Protein AF-A0A021X4Z2-F1 (afdb_monomer_lite)

Foldseek 3Di:
DDDDDDDDDDDDDDDDDDDDDDDDDDDDDDDDDDDPPDPDDPPPDDDPDADPVGDADDDPDDDDDGPPPDPPPDDFADWDAFPNDTDRDDPVLVVLLVVLQVLLVVLQVLLCVPVVPDDDDDADDRDSVSSSVRSVNSSVRSNVNSVLVVDQLQDFAPLPPDWDFDDPDPDDDDPVRQVVLLVSCLVRNARHPRHNFQQDPVRTFDWDQRDDVVVHHRGTTHGHHPVSVVVNVVVVVVPDD

Secondary structure (DSSP, 8-state):
----------------PPPPP----------PPPP------TTS-PPPPPPTT-PPPPPSSS------------SS--EEEETTEEEE--HHHHHHHHHHHHHHHHHHHHHHTT-TT--PPP---SSHHHHHHHHHHHHHHHHHHHHHHHS-S-S--TT----EEPPSSSPPP-HHHHHHHHHHHHHH--TTT--SS--STT-PPEEEE-S-TTT----EEEEE-HHHHHHHHHHHHT---

pLDDT: mean 71.7, std 21.89, range [30.94, 97.88]

Radius of gyration: 31.85 Å; chains: 1; bounding box: 84×64×74 Å

Structure (mmCIF, N/CA/C/O backbone):
data_AF-A0A021X4Z2-F1
#
_entry.id   AF-A0A021X4Z2-F1
#
loop_
_atom_site.group_PDB
_atom_site.id
_atom_site.type_symbol
_atom_site.label_atom_id
_atom_site.label_alt_id
_atom_site.label_comp_id
_atom_site.label_asym_id
_atom_site.label_entity_id
_atom_site.label_seq_id
_atom_site.pdbx_PDB_ins_code
_atom_site.Cartn_x
_atom_site.Cartn_y
_atom_site.Cartn_z
_atom_site.occupancy
_atom_site.B_iso_or_equiv
_atom_site.auth_seq_id
_atom_site.auth_comp_id
_atom_site.auth_asym_id
_atom_site.auth_atom_id
_atom_site.pdbx_PDB_model_num
ATOM 1 N N . MET A 1 1 ? 59.498 -2.559 40.512 1.00 38.78 1 MET A N 1
ATOM 2 C CA . MET A 1 1 ? 59.901 -3.846 39.909 1.00 38.78 1 MET A CA 1
ATOM 3 C C . MET A 1 1 ? 58.740 -4.343 39.057 1.00 38.78 1 MET A C 1
ATOM 5 O O . MET A 1 1 ? 57.603 -4.140 39.459 1.00 38.78 1 MET A O 1
ATOM 9 N N . ALA A 1 2 ? 59.055 -4.861 37.869 1.00 33.94 2 ALA A N 1
ATOM 10 C CA . ALA A 1 2 ? 58.163 -5.414 36.835 1.00 33.94 2 ALA A CA 1
ATOM 11 C C . ALA A 1 2 ? 57.361 -6.646 37.352 1.00 33.94 2 ALA A C 1
ATOM 13 O O . ALA A 1 2 ? 57.722 -7.151 38.410 1.00 33.94 2 ALA A O 1
ATOM 14 N N . ASN A 1 3 ? 56.278 -7.196 36.773 1.00 35.56 3 ASN A N 1
ATOM 15 C CA . ASN A 1 3 ? 55.772 -7.438 35.397 1.00 35.56 3 ASN A CA 1
ATOM 16 C C . ASN A 1 3 ? 54.208 -7.592 35.471 1.00 35.56 3 ASN A C 1
ATOM 18 O O . ASN A 1 3 ? 53.727 -7.914 36.553 1.00 35.56 3 ASN A O 1
ATOM 22 N N . ASN A 1 4 ? 53.323 -7.266 34.501 1.00 36.19 4 ASN A N 1
ATOM 23 C CA . ASN A 1 4 ? 53.026 -7.868 33.165 1.00 36.19 4 ASN A CA 1
ATOM 24 C C . ASN A 1 4 ? 52.788 -9.409 33.237 1.00 36.19 4 ASN A C 1
ATOM 26 O O . ASN A 1 4 ? 53.626 -10.068 33.836 1.00 36.19 4 ASN A O 1
ATOM 30 N N . LEU A 1 5 ? 51.747 -10.106 32.726 1.00 36.28 5 LEU A N 1
ATOM 31 C CA . LEU A 1 5 ? 50.733 -10.029 31.631 1.00 36.28 5 LEU A CA 1
ATOM 32 C C . LEU A 1 5 ? 49.498 -10.907 32.062 1.00 36.28 5 LEU A C 1
ATOM 34 O O . LEU A 1 5 ? 49.650 -11.665 33.015 1.00 36.28 5 LEU A O 1
ATOM 38 N N . ASP A 1 6 ? 48.247 -10.851 31.565 1.00 34.22 6 ASP A N 1
ATOM 39 C CA . ASP A 1 6 ? 47.709 -11.161 30.217 1.00 34.22 6 ASP A CA 1
ATOM 40 C C . ASP A 1 6 ? 46.195 -10.781 30.100 1.00 34.22 6 ASP A C 1
ATOM 42 O O . ASP A 1 6 ? 45.471 -10.802 31.095 1.00 34.22 6 ASP A O 1
ATOM 46 N N . GLY A 1 7 ? 45.717 -10.442 28.884 1.00 30.94 7 GLY A N 1
ATOM 47 C CA . GLY A 1 7 ? 44.322 -10.052 28.521 1.00 30.94 7 GLY A CA 1
ATOM 48 C C . GLY A 1 7 ? 43.348 -11.228 28.228 1.00 30.94 7 GLY A C 1
ATOM 49 O O . GLY A 1 7 ? 43.581 -12.300 28.780 1.00 30.94 7 GLY A O 1
ATOM 50 N N . PRO A 1 8 ? 42.294 -11.121 27.356 1.00 47.41 8 PRO A N 1
ATOM 51 C CA . PRO A 1 8 ? 41.912 -10.009 26.460 1.00 47.41 8 PRO A CA 1
ATOM 52 C C . PRO A 1 8 ? 40.390 -9.626 26.354 1.00 47.41 8 PRO A C 1
ATOM 54 O O . PRO A 1 8 ? 39.493 -10.443 26.519 1.00 47.41 8 PRO A O 1
ATOM 57 N N . ASP A 1 9 ? 40.166 -8.362 25.960 1.00 37.09 9 ASP A N 1
ATOM 58 C CA . ASP A 1 9 ? 39.280 -7.822 24.895 1.00 37.09 9 ASP A CA 1
ATOM 59 C C . ASP A 1 9 ? 37.715 -7.806 24.945 1.00 37.09 9 ASP A C 1
ATOM 61 O O . ASP A 1 9 ? 37.029 -8.783 25.236 1.00 37.09 9 ASP A O 1
ATOM 65 N N . ARG A 1 10 ? 37.208 -6.665 24.424 1.00 35.91 10 ARG A N 1
ATOM 66 C CA . ARG A 1 10 ? 35.986 -6.399 23.620 1.00 35.91 10 ARG A CA 1
ATOM 67 C C . ARG A 1 10 ? 34.853 -5.577 24.245 1.00 35.91 10 ARG A C 1
ATOM 69 O O . ARG A 1 10 ? 33.839 -6.133 24.652 1.00 35.91 10 ARG A O 1
ATOM 76 N N . THR A 1 11 ? 34.897 -4.247 24.080 1.00 34.19 11 THR A N 1
ATOM 77 C CA . THR A 1 11 ? 33.777 -3.487 23.464 1.00 34.19 11 THR A CA 1
ATOM 78 C C . THR A 1 11 ? 34.220 -2.083 23.023 1.00 34.19 11 THR A C 1
ATOM 80 O O . THR A 1 11 ? 34.389 -1.181 23.835 1.00 34.19 11 THR A O 1
ATOM 83 N N . SER A 1 12 ? 34.395 -1.894 21.712 1.00 35.31 12 SER A N 1
ATOM 84 C CA . SER A 1 12 ? 34.528 -0.581 21.070 1.00 35.31 12 SER A CA 1
ATOM 85 C C . SER A 1 12 ? 33.134 -0.086 20.675 1.00 35.31 12 SER A C 1
ATOM 87 O O . SER A 1 12 ? 32.453 -0.725 19.872 1.00 35.31 12 SER A O 1
ATOM 89 N N . LEU A 1 13 ? 32.699 1.030 21.265 1.00 36.38 13 LEU A N 1
ATOM 90 C CA . LEU A 1 13 ? 31.549 1.814 20.820 1.00 36.38 13 LEU A CA 1
ATOM 91 C C . LEU A 1 13 ? 32.086 3.023 20.048 1.00 36.38 13 LEU A C 1
ATOM 93 O O . LEU A 1 13 ? 32.686 3.924 20.627 1.00 36.38 13 LEU A O 1
ATOM 97 N N . PHE A 1 14 ? 31.880 3.024 18.733 1.00 33.44 14 PHE A N 1
ATOM 98 C CA . PHE A 1 14 ? 32.114 4.188 17.885 1.00 33.44 14 PHE A CA 1
ATOM 99 C C . PHE A 1 14 ? 30.986 5.208 18.092 1.00 33.44 14 PHE A C 1
ATOM 101 O O . PHE A 1 14 ? 29.847 4.975 17.685 1.00 33.44 14 PHE A O 1
ATOM 108 N N . THR A 1 15 ? 31.321 6.349 18.693 1.00 32.84 15 THR A N 1
ATOM 109 C CA . THR A 1 15 ? 30.518 7.577 18.657 1.00 32.84 15 THR A CA 1
ATOM 110 C C . THR A 1 15 ? 30.834 8.318 17.358 1.00 32.84 15 THR A C 1
ATOM 112 O O . THR A 1 15 ? 31.995 8.602 17.073 1.00 32.84 15 THR A O 1
ATOM 115 N N . ILE A 1 16 ? 29.811 8.615 16.557 1.00 33.75 16 ILE A N 1
ATOM 116 C CA . ILE A 1 16 ? 29.920 9.465 15.365 1.00 33.75 16 ILE A CA 1
ATOM 117 C C . ILE A 1 16 ? 29.386 10.846 15.754 1.00 33.75 16 ILE A C 1
ATOM 119 O O . ILE A 1 16 ? 28.182 11.000 15.957 1.00 33.75 16 ILE A O 1
ATOM 123 N N . GLU A 1 17 ? 30.267 11.840 15.860 1.00 34.09 17 GLU A N 1
ATOM 124 C CA . GLU A 1 17 ? 29.884 13.250 15.979 1.00 34.09 17 GLU A CA 1
ATOM 125 C C . GLU A 1 17 ? 29.703 13.863 14.582 1.00 34.09 17 GLU A C 1
ATOM 127 O O . GLU A 1 17 ? 30.559 13.733 13.706 1.00 34.09 17 GLU A O 1
ATOM 132 N N . LEU A 1 18 ? 28.560 14.517 14.361 1.00 35.00 18 LEU A N 1
ATOM 133 C CA . LEU A 1 18 ? 28.265 15.292 13.154 1.00 35.00 18 LEU A CA 1
ATOM 134 C C . LEU A 1 18 ? 28.751 16.738 13.347 1.00 35.00 18 LEU A C 1
ATOM 136 O O . LEU A 1 18 ? 28.463 17.318 14.395 1.00 35.00 18 LEU A O 1
ATOM 140 N N . PRO A 1 19 ? 29.416 17.366 12.359 1.00 40.25 19 PRO A N 1
ATOM 141 C CA . PRO A 1 19 ? 29.854 18.747 12.498 1.00 40.25 19 PRO A CA 1
ATOM 142 C C . PRO A 1 19 ? 28.674 19.719 12.364 1.00 40.25 19 PRO A C 1
ATOM 144 O O . PRO A 1 19 ? 27.869 19.642 11.432 1.00 40.25 19 PRO A O 1
ATOM 147 N N . THR A 1 20 ? 28.595 20.657 13.304 1.00 40.97 20 THR A N 1
ATOM 148 C CA . THR A 1 20 ? 27.667 21.788 13.293 1.00 40.97 20 THR A CA 1
ATOM 149 C C . THR A 1 20 ? 28.146 22.890 12.354 1.00 40.97 20 THR A C 1
ATOM 151 O O . THR A 1 20 ? 29.332 23.207 12.290 1.00 40.97 20 THR A O 1
ATOM 154 N N . CYS A 1 21 ? 27.195 23.505 11.656 1.00 38.38 21 CYS A N 1
ATOM 155 C CA . CYS A 1 21 ? 27.394 24.676 10.812 1.00 38.38 21 CYS A CA 1
ATOM 156 C C . CYS A 1 21 ? 27.688 25.909 11.687 1.00 38.38 21 CYS A C 1
ATOM 158 O O . CYS A 1 21 ? 26.851 26.269 12.513 1.00 38.38 21 CYS A O 1
ATOM 160 N N . GLY A 1 22 ? 28.848 26.548 11.503 1.00 33.50 22 GLY A N 1
ATOM 161 C CA . GLY A 1 22 ? 29.242 27.754 12.234 1.00 33.50 22 GLY A CA 1
ATOM 162 C C . GLY A 1 22 ? 30.356 28.547 11.540 1.00 33.50 22 GLY A C 1
ATOM 163 O O . GLY A 1 22 ? 31.486 28.084 11.440 1.00 33.50 22 GLY A O 1
ATOM 164 N N . ASP A 1 23 ? 29.973 29.742 11.094 1.00 33.47 23 ASP A N 1
ATOM 165 C CA . ASP A 1 23 ? 30.734 30.994 11.009 1.00 33.47 23 ASP A CA 1
ATOM 166 C C . ASP A 1 23 ? 31.828 31.216 9.948 1.00 33.47 23 ASP A C 1
ATOM 168 O O . ASP A 1 23 ? 33.022 30.959 10.091 1.00 33.47 23 ASP A O 1
ATOM 172 N N . ILE A 1 24 ? 31.365 31.900 8.900 1.00 46.34 24 ILE A N 1
ATOM 173 C CA . ILE A 1 24 ? 32.112 32.765 7.992 1.00 46.34 24 ILE A CA 1
ATOM 174 C C . ILE A 1 24 ? 32.616 33.991 8.776 1.00 46.34 24 ILE A C 1
ATOM 176 O O . ILE A 1 24 ? 31.827 34.865 9.129 1.00 46.34 24 ILE A O 1
ATOM 180 N N . SER A 1 25 ? 33.932 34.127 8.974 1.00 36.56 25 SER A N 1
ATOM 181 C CA . SER A 1 25 ? 34.549 35.434 9.247 1.00 36.56 25 SER A CA 1
ATOM 182 C C . SER A 1 25 ? 36.016 35.512 8.799 1.00 36.56 25 SER A C 1
ATOM 184 O O . SER A 1 25 ? 36.910 34.925 9.394 1.00 36.56 25 SER A O 1
ATOM 186 N N . ARG A 1 26 ? 36.205 36.267 7.707 1.00 45.81 26 ARG A N 1
ATOM 187 C CA . ARG A 1 26 ? 37.312 37.182 7.356 1.00 45.81 26 ARG A CA 1
ATOM 188 C C . ARG A 1 26 ? 38.751 36.784 7.732 1.00 45.81 26 ARG A C 1
ATOM 190 O O . ARG A 1 26 ? 39.183 36.958 8.864 1.00 45.81 26 ARG A O 1
ATOM 197 N N . ASN A 1 27 ? 39.564 36.518 6.705 1.00 38.75 27 ASN A N 1
ATOM 198 C CA . ASN A 1 27 ? 40.988 36.869 6.725 1.00 38.75 27 ASN A CA 1
ATOM 199 C C . ASN A 1 27 ? 41.398 37.504 5.374 1.00 38.75 27 ASN A C 1
ATOM 201 O O . ASN A 1 27 ? 41.236 36.856 4.336 1.00 38.75 27 ASN A O 1
ATOM 205 N N . PRO A 1 28 ? 41.883 38.764 5.343 1.00 48.56 28 PRO A N 1
ATOM 206 C CA . PRO A 1 28 ? 42.238 39.462 4.117 1.00 48.56 28 PRO A CA 1
ATOM 207 C C . PRO A 1 28 ? 43.716 39.234 3.784 1.00 48.56 28 PRO A C 1
ATOM 209 O O . PRO A 1 28 ? 44.594 39.921 4.298 1.00 48.56 28 PRO A O 1
ATOM 212 N N . ARG A 1 29 ? 44.001 38.307 2.868 1.00 42.75 29 ARG A N 1
ATOM 213 C CA . ARG A 1 29 ? 45.215 38.365 2.040 1.00 42.75 29 ARG A CA 1
ATOM 214 C C . ARG A 1 29 ? 44.854 37.983 0.615 1.00 42.75 29 ARG A C 1
ATOM 216 O O . ARG A 1 29 ? 44.828 36.815 0.247 1.00 42.75 29 ARG A O 1
ATOM 223 N N . ALA A 1 30 ? 44.532 39.011 -0.161 1.00 49.16 30 ALA A N 1
ATOM 224 C CA . ALA A 1 30 ? 44.429 38.937 -1.603 1.00 49.16 30 ALA A CA 1
ATOM 225 C C . ALA A 1 30 ? 45.820 38.642 -2.186 1.00 49.16 30 ALA A C 1
ATOM 227 O O . ALA A 1 30 ? 46.695 39.503 -2.200 1.00 49.16 30 ALA A O 1
ATOM 228 N N . GLY A 1 31 ? 46.010 37.408 -2.645 1.00 42.09 31 GLY A N 1
ATOM 229 C CA . GLY A 1 31 ? 47.023 37.024 -3.618 1.00 42.09 31 GLY A CA 1
ATOM 230 C C . GLY A 1 31 ? 46.292 36.352 -4.776 1.00 42.09 31 GLY A C 1
ATOM 231 O O . GLY A 1 31 ? 45.487 35.451 -4.557 1.00 42.09 31 GLY A O 1
ATOM 232 N N . SER A 1 32 ? 46.501 36.853 -5.987 1.00 45.56 32 SER A N 1
ATOM 233 C CA . SER A 1 32 ? 45.868 36.413 -7.233 1.00 45.56 32 SER A CA 1
ATOM 234 C C . SER A 1 32 ? 45.947 34.895 -7.442 1.00 45.56 32 SER A C 1
ATOM 236 O O . SER A 1 32 ? 47.041 34.334 -7.463 1.00 45.56 32 SER A O 1
ATOM 238 N N . ILE A 1 33 ? 44.798 34.247 -7.650 1.00 46.72 33 ILE A N 1
ATOM 239 C CA . ILE A 1 33 ? 44.692 32.836 -8.051 1.00 46.72 33 ILE A CA 1
ATOM 240 C C . ILE A 1 33 ? 45.080 32.725 -9.540 1.00 46.72 33 ILE A C 1
ATOM 242 O O . ILE A 1 33 ? 44.397 33.336 -10.365 1.00 46.72 33 ILE A O 1
ATOM 246 N N . PRO A 1 34 ? 46.135 31.978 -9.920 1.00 50.91 34 PRO A N 1
ATOM 247 C CA . PRO A 1 34 ? 46.425 31.701 -11.325 1.00 50.91 34 PRO A CA 1
ATOM 248 C C . PRO A 1 34 ? 45.440 30.663 -11.903 1.00 50.91 34 PRO A C 1
ATOM 250 O O . PRO A 1 34 ? 44.826 29.906 -11.143 1.00 50.91 34 PRO A O 1
ATOM 253 N N . PRO A 1 35 ? 45.277 30.588 -13.238 1.00 44.34 35 PRO A N 1
ATOM 254 C CA . PRO A 1 35 ? 44.360 29.644 -13.867 1.00 44.34 35 PRO A CA 1
ATOM 255 C C . PRO A 1 35 ? 44.784 28.202 -13.565 1.00 44.34 35 PRO A C 1
ATOM 257 O O . PRO A 1 35 ? 45.947 27.836 -13.717 1.00 44.34 35 PRO A O 1
ATOM 260 N N . ILE A 1 36 ? 43.829 27.367 -13.157 1.00 49.75 36 ILE A N 1
ATOM 261 C CA . ILE A 1 36 ? 44.006 25.922 -12.948 1.00 49.75 36 ILE A CA 1
ATOM 262 C C . ILE A 1 36 ? 44.081 25.189 -14.300 1.00 49.75 36 ILE A C 1
ATOM 264 O O . ILE A 1 36 ? 43.202 24.406 -14.658 1.00 49.75 36 ILE A O 1
ATOM 268 N N . GLU A 1 37 ? 45.161 25.416 -15.042 1.00 53.03 37 GLU A N 1
ATOM 269 C CA . GLU A 1 37 ? 45.639 24.518 -16.095 1.00 53.03 37 GLU A CA 1
ATOM 270 C C . GLU A 1 37 ? 46.770 23.663 -15.519 1.00 53.03 37 GLU A C 1
ATOM 272 O O . GLU A 1 37 ? 47.943 24.010 -15.567 1.00 53.03 37 GLU A O 1
ATOM 277 N N . GLY A 1 38 ? 46.415 22.547 -14.881 1.00 57.12 38 GLY A N 1
ATOM 278 C CA . GLY A 1 38 ? 47.424 21.711 -14.225 1.00 57.12 38 GLY A CA 1
ATOM 279 C C . GLY A 1 38 ? 46.889 20.437 -13.591 1.00 57.12 38 GLY A C 1
ATOM 280 O O . GLY A 1 38 ? 47.371 20.023 -12.543 1.00 57.12 38 GLY A O 1
ATOM 281 N N . ARG A 1 39 ? 45.867 19.801 -14.179 1.00 50.22 39 ARG A N 1
ATOM 282 C CA . ARG A 1 39 ? 45.275 18.575 -13.604 1.00 50.22 39 ARG A CA 1
ATOM 283 C C . ARG A 1 39 ? 46.093 17.302 -13.855 1.00 50.22 39 ARG A C 1
ATOM 285 O O . ARG A 1 39 ? 45.608 16.217 -13.557 1.00 50.22 39 ARG A O 1
ATOM 292 N N . PHE A 1 40 ? 47.310 17.412 -14.383 1.00 57.06 40 PHE A N 1
ATOM 293 C CA . PHE A 1 40 ? 48.165 16.260 -14.652 1.00 57.06 40 PHE A CA 1
ATOM 294 C C . PHE A 1 40 ? 49.552 16.495 -14.074 1.00 57.06 40 PHE A C 1
ATOM 296 O O . PHE A 1 40 ? 50.265 17.401 -14.499 1.00 57.06 40 PHE A O 1
ATOM 303 N N . ARG A 1 41 ? 49.931 15.659 -13.108 1.00 64.75 41 ARG A N 1
ATOM 304 C CA . ARG A 1 41 ? 51.308 15.589 -12.630 1.00 64.75 41 ARG A CA 1
ATOM 305 C C . ARG A 1 41 ? 52.157 14.851 -13.668 1.00 64.75 41 ARG A C 1
ATOM 307 O O . ARG A 1 41 ? 51.724 13.828 -14.197 1.00 64.75 41 ARG A O 1
ATOM 314 N N . ALA A 1 42 ? 53.322 15.396 -14.014 1.00 62.47 42 ALA A N 1
ATOM 315 C CA . ALA A 1 42 ? 54.182 14.858 -15.075 1.00 62.47 42 ALA A CA 1
ATOM 316 C C . ALA A 1 42 ? 54.751 13.469 -14.732 1.00 62.47 42 ALA A C 1
ATOM 318 O O . ALA A 1 42 ? 54.974 12.649 -15.615 1.00 62.47 42 ALA A O 1
ATOM 319 N N . ASP A 1 43 ? 54.917 13.209 -13.442 1.00 66.38 43 ASP A N 1
ATOM 320 C CA . ASP A 1 43 ? 55.371 11.970 -12.817 1.00 66.38 43 ASP A CA 1
ATOM 321 C C . ASP A 1 43 ? 54.239 10.959 -12.564 1.00 66.38 43 ASP A C 1
ATOM 323 O O . ASP A 1 43 ? 54.489 9.852 -12.091 1.00 66.38 43 ASP A O 1
ATOM 327 N N . GLN A 1 44 ? 52.986 11.299 -12.888 1.00 66.31 44 GLN A N 1
ATOM 328 C CA . GLN A 1 44 ? 51.876 10.368 -12.725 1.00 66.31 44 GLN A CA 1
ATOM 329 C C . GLN A 1 44 ? 51.975 9.243 -13.772 1.00 66.31 44 GLN A C 1
ATOM 331 O O . GLN A 1 44 ? 51.956 9.540 -14.972 1.00 66.31 44 GLN A O 1
ATOM 336 N N . PRO A 1 45 ? 52.034 7.958 -13.365 1.00 59.19 45 PRO A N 1
ATOM 337 C CA . PRO A 1 45 ? 52.075 6.847 -14.309 1.00 59.19 45 PRO A CA 1
ATOM 338 C C . PRO A 1 45 ? 50.794 6.849 -15.147 1.00 59.19 45 PRO A C 1
ATOM 340 O O . PRO A 1 45 ? 49.687 6.695 -14.627 1.00 59.19 45 PRO A O 1
ATOM 343 N N . ARG A 1 46 ? 50.936 7.076 -16.457 1.00 67.94 46 ARG A N 1
ATOM 344 C CA . ARG A 1 46 ? 49.812 7.071 -17.398 1.00 67.94 46 ARG A CA 1
ATOM 345 C C . ARG A 1 46 ? 49.573 5.653 -17.890 1.00 67.94 46 ARG A C 1
ATOM 347 O O . ARG A 1 46 ? 50.506 4.974 -18.309 1.00 67.94 46 ARG A O 1
ATOM 354 N N . ILE A 1 47 ? 48.310 5.236 -17.888 1.00 54.53 47 ILE A N 1
ATOM 355 C CA . ILE A 1 47 ? 47.883 4.041 -18.618 1.00 54.53 47 ILE A CA 1
ATOM 356 C C . ILE A 1 47 ? 48.154 4.329 -20.105 1.00 54.53 47 ILE A C 1
ATOM 358 O O . ILE A 1 47 ? 47.696 5.372 -20.587 1.00 54.53 47 ILE A O 1
ATOM 362 N N . PRO A 1 48 ? 48.916 3.485 -20.826 1.00 59.00 48 PRO A N 1
ATOM 363 C CA . PRO A 1 48 ? 49.177 3.694 -22.244 1.00 59.00 48 PRO A CA 1
ATOM 364 C C . PRO A 1 48 ? 47.869 3.867 -23.017 1.00 59.00 48 PRO A C 1
ATOM 366 O O . PRO A 1 48 ? 46.861 3.236 -22.689 1.00 59.00 48 PRO A O 1
ATOM 369 N N . ALA A 1 49 ? 47.880 4.709 -24.051 1.00 55.31 49 ALA A N 1
ATOM 370 C CA . ALA A 1 49 ? 46.764 4.766 -24.982 1.00 55.31 49 ALA A CA 1
ATOM 371 C C . ALA A 1 49 ? 46.527 3.350 -25.530 1.00 55.31 49 ALA A C 1
ATOM 373 O O . ALA A 1 49 ? 47.440 2.729 -26.076 1.00 55.31 49 ALA A O 1
ATOM 374 N N . GLY A 1 50 ? 45.326 2.813 -25.305 1.00 54.38 50 GLY A N 1
ATOM 375 C CA . GLY A 1 50 ? 44.975 1.474 -25.760 1.00 54.38 50 GLY A CA 1
ATOM 376 C C . GLY A 1 50 ? 45.135 1.367 -27.276 1.00 54.38 50 GLY A C 1
ATOM 377 O O . GLY A 1 50 ? 44.791 2.292 -28.009 1.00 54.38 50 GLY A O 1
ATOM 378 N N . ASN A 1 51 ? 45.664 0.238 -27.743 1.00 61.25 51 ASN A N 1
ATOM 379 C CA . ASN A 1 51 ? 45.790 -0.040 -29.169 1.00 61.25 51 ASN A CA 1
ATOM 380 C C . ASN A 1 51 ? 44.374 -0.086 -29.796 1.00 61.25 51 ASN A C 1
ATOM 382 O O . ASN A 1 51 ? 43.517 -0.766 -29.220 1.00 61.25 51 ASN A O 1
ATOM 386 N N . PRO A 1 52 ? 44.082 0.596 -30.925 1.00 54.88 52 PRO A N 1
ATOM 387 C CA . PRO A 1 52 ? 42.761 0.557 -31.575 1.00 54.88 52 PRO A CA 1
ATOM 388 C C . PRO A 1 52 ? 42.272 -0.859 -31.923 1.00 54.88 52 PRO A C 1
ATOM 390 O O . PRO A 1 52 ? 41.065 -1.086 -32.033 1.00 54.88 52 PRO A O 1
ATOM 393 N N . ASP A 1 53 ? 43.193 -1.818 -32.021 1.00 55.03 53 ASP A N 1
ATOM 394 C CA . ASP A 1 53 ? 42.896 -3.226 -32.289 1.00 55.03 53 ASP A CA 1
ATOM 395 C C . ASP A 1 53 ? 42.727 -4.096 -31.021 1.00 55.03 53 ASP A C 1
ATOM 397 O O . ASP A 1 53 ? 42.353 -5.264 -31.127 1.00 55.03 53 ASP A O 1
ATOM 401 N N . GLY A 1 54 ? 42.910 -3.525 -29.821 1.00 51.94 54 GLY A N 1
ATOM 402 C CA . GLY A 1 54 ? 42.803 -4.210 -28.524 1.00 51.94 54 GLY A CA 1
ATOM 403 C C . GLY A 1 54 ? 44.070 -4.985 -28.122 1.00 51.94 54 GLY A C 1
ATOM 404 O O . GLY A 1 54 ? 44.784 -5.527 -28.959 1.00 51.94 54 GLY A O 1
ATOM 405 N N . GLY A 1 55 ? 44.385 -5.022 -26.822 1.00 53.97 55 GLY A N 1
ATOM 406 C CA . GLY A 1 55 ? 45.544 -5.752 -26.287 1.00 53.97 55 GLY A CA 1
ATOM 407 C C . GLY A 1 55 ? 45.287 -7.256 -26.140 1.00 53.97 55 GLY A C 1
ATOM 408 O O . GLY A 1 55 ? 44.203 -7.662 -25.719 1.00 53.97 55 GLY A O 1
ATOM 409 N N . GLN A 1 56 ? 46.288 -8.077 -26.469 1.00 51.38 56 GLN A N 1
ATOM 410 C CA . GLN A 1 56 ? 46.277 -9.526 -26.245 1.00 51.38 56 GLN A CA 1
ATOM 411 C C . GLN A 1 56 ? 46.815 -9.843 -24.845 1.00 51.38 56 GLN A C 1
ATOM 413 O O . GLN A 1 56 ? 47.932 -9.457 -24.510 1.00 51.38 56 GLN A O 1
ATOM 418 N N . TRP A 1 57 ? 46.029 -10.557 -24.041 1.00 51.28 57 TRP A N 1
ATOM 419 C CA . TRP A 1 57 ? 46.505 -11.162 -22.798 1.00 51.28 57 TRP A CA 1
ATOM 420 C C . TRP A 1 57 ? 47.065 -12.541 -23.133 1.00 51.28 57 TRP A C 1
ATOM 422 O O . TRP A 1 57 ? 46.356 -13.361 -23.718 1.00 51.28 57 TRP A O 1
ATOM 432 N N . VAL A 1 58 ? 48.328 -12.780 -22.796 1.00 50.25 58 VAL A N 1
ATOM 433 C CA . VAL A 1 58 ? 48.939 -14.112 -22.848 1.00 50.25 58 VAL A CA 1
ATOM 434 C C . VAL A 1 58 ? 48.935 -14.685 -21.434 1.00 50.25 58 VAL A C 1
ATOM 436 O O . VAL A 1 58 ? 49.275 -13.971 -20.491 1.00 50.25 58 VAL A O 1
ATOM 439 N N . ASP A 1 59 ? 48.506 -15.937 -21.273 1.00 41.22 59 ASP A N 1
ATOM 440 C CA . ASP A 1 59 ? 48.800 -16.686 -20.055 1.00 41.22 59 ASP A CA 1
ATOM 441 C C . ASP A 1 59 ? 50.208 -17.293 -20.169 1.00 41.22 59 ASP A C 1
ATOM 443 O O . ASP A 1 59 ? 50.699 -17.613 -21.255 1.00 41.22 59 ASP A O 1
ATOM 447 N N . GLU A 1 60 ? 50.913 -17.389 -19.046 1.00 46.50 60 GLU A N 1
ATOM 448 C CA . GLU A 1 60 ? 52.168 -18.132 -18.976 1.00 46.50 60 GLU A CA 1
ATOM 449 C C . GLU A 1 60 ? 51.832 -19.618 -18.813 1.00 46.50 60 GLU A C 1
ATOM 451 O O . GLU A 1 60 ? 51.781 -20.141 -17.702 1.00 46.50 60 GLU A O 1
ATOM 456 N N . GLY A 1 61 ? 51.538 -20.306 -19.921 1.00 45.53 61 GLY A N 1
ATOM 457 C CA . GLY A 1 61 ? 51.180 -21.720 -19.842 1.00 45.53 61 GLY A CA 1
ATOM 458 C C . GLY A 1 61 ? 50.970 -22.438 -21.172 1.00 45.53 61 GLY A C 1
ATOM 459 O O . GLY A 1 61 ? 49.858 -22.822 -21.490 1.00 45.53 61 GLY A O 1
ATOM 460 N N . SER A 1 62 ? 52.059 -22.724 -21.897 1.00 45.16 62 SER A N 1
ATOM 461 C CA . SER A 1 62 ? 52.181 -23.871 -22.822 1.00 45.16 62 SER A CA 1
ATOM 462 C C . SER A 1 62 ? 51.005 -24.123 -23.796 1.00 45.16 62 SER A C 1
ATOM 464 O O . SER A 1 62 ? 50.134 -24.960 -23.550 1.00 45.16 62 SER A O 1
ATOM 466 N N . GLY A 1 63 ? 51.083 -23.547 -25.001 1.00 42.84 63 GLY A N 1
ATOM 467 C CA . GLY A 1 63 ? 50.357 -24.068 -26.166 1.00 42.84 63 GLY A CA 1
ATOM 468 C C . GLY A 1 63 ? 49.892 -22.986 -27.127 1.00 42.84 63 GLY A C 1
ATOM 469 O O . GLY A 1 63 ? 48.825 -22.412 -26.964 1.00 42.84 63 GLY A O 1
ATOM 470 N N . ASN A 1 64 ? 50.694 -22.741 -28.160 1.00 46.78 64 ASN A N 1
ATOM 471 C CA . ASN A 1 64 ? 50.505 -21.724 -29.191 1.00 46.78 64 ASN A CA 1
ATOM 472 C C . ASN A 1 64 ? 49.148 -21.832 -29.929 1.00 46.78 64 ASN A C 1
ATOM 474 O O . ASN A 1 64 ? 49.054 -22.440 -30.996 1.00 46.78 64 ASN A O 1
ATOM 478 N N . ARG A 1 65 ? 48.088 -21.230 -29.378 1.00 41.00 65 ARG A N 1
ATOM 479 C CA . ARG A 1 65 ? 46.847 -20.907 -30.094 1.00 41.00 65 ARG A CA 1
ATOM 480 C C . ARG A 1 65 ? 46.374 -19.521 -29.649 1.00 41.00 65 ARG A C 1
ATOM 482 O O . ARG A 1 65 ? 45.870 -19.402 -28.535 1.00 41.00 65 ARG A O 1
ATOM 489 N N . PRO A 1 66 ? 46.492 -18.474 -30.485 1.00 47.03 66 PRO A N 1
ATOM 490 C CA . PRO A 1 66 ? 45.894 -17.189 -30.155 1.00 47.03 66 PRO A CA 1
ATOM 491 C C . PRO A 1 66 ? 44.381 -17.375 -29.991 1.00 47.03 66 PRO A C 1
ATOM 493 O O . PRO A 1 66 ? 43.697 -17.853 -30.903 1.00 47.03 66 PRO A O 1
ATOM 496 N N . ILE A 1 67 ? 43.850 -17.008 -28.822 1.00 44.12 67 ILE A N 1
ATOM 497 C CA . ILE A 1 67 ? 42.407 -16.888 -28.616 1.00 44.12 67 ILE A CA 1
ATOM 498 C C . ILE A 1 67 ? 41.952 -15.697 -29.463 1.00 44.12 67 ILE A C 1
ATOM 500 O O . ILE A 1 67 ? 42.055 -14.539 -29.064 1.00 44.12 67 ILE A O 1
ATOM 504 N N . LEU A 1 68 ? 41.477 -15.976 -30.676 1.00 41.53 68 LEU A N 1
ATOM 505 C CA . LEU A 1 68 ? 40.833 -14.980 -31.523 1.00 41.53 68 LEU A CA 1
ATOM 506 C C . LEU A 1 68 ? 39.527 -14.550 -30.849 1.00 41.53 68 LEU A C 1
ATOM 508 O O . LEU A 1 68 ? 38.514 -15.249 -30.937 1.00 41.53 68 LEU A O 1
ATOM 512 N N . VAL A 1 69 ? 39.525 -13.377 -30.213 1.00 45.38 69 VAL A N 1
ATOM 513 C CA . VAL A 1 69 ? 38.288 -12.685 -29.830 1.00 45.38 69 VAL A CA 1
ATOM 514 C C . VAL A 1 69 ? 37.634 -12.199 -31.124 1.00 45.38 69 VAL A C 1
ATOM 516 O O . VAL A 1 69 ? 37.816 -11.069 -31.570 1.00 45.38 69 VAL A O 1
ATOM 519 N N . SER A 1 70 ? 36.933 -13.102 -31.813 1.00 41.38 70 SER A N 1
ATOM 520 C CA . SER A 1 70 ? 36.261 -12.765 -33.063 1.00 41.38 70 SER A CA 1
ATOM 521 C C . SER A 1 70 ? 35.226 -11.670 -32.799 1.00 41.38 70 SER A C 1
ATOM 523 O O . SER A 1 70 ? 34.353 -11.854 -31.950 1.00 41.38 70 SER A O 1
ATOM 525 N N . ARG A 1 71 ? 35.252 -10.586 -33.589 1.00 46.38 71 ARG A N 1
ATOM 526 C CA . ARG A 1 71 ? 34.157 -9.606 -33.740 1.00 46.38 71 ARG A CA 1
ATOM 527 C C . ARG A 1 71 ? 32.920 -10.231 -34.406 1.00 46.38 71 ARG A C 1
ATOM 529 O O . ARG A 1 71 ? 32.304 -9.634 -35.286 1.00 46.38 71 ARG A O 1
ATOM 536 N N . ARG A 1 72 ? 32.545 -11.460 -34.048 1.00 41.41 72 ARG A N 1
ATOM 537 C CA . ARG A 1 72 ? 31.231 -11.975 -34.420 1.00 41.41 72 ARG A CA 1
ATOM 538 C C . ARG A 1 72 ? 30.229 -11.214 -33.572 1.00 41.41 72 ARG A C 1
ATOM 540 O O . ARG A 1 72 ? 30.194 -11.403 -32.359 1.00 41.41 72 ARG A O 1
ATOM 547 N N . GLY A 1 73 ? 29.450 -10.343 -34.215 1.00 49.88 73 GLY A N 1
ATOM 548 C CA . GLY A 1 73 ? 28.295 -9.708 -33.586 1.00 49.88 73 GLY A CA 1
ATOM 549 C C . GLY A 1 73 ? 27.454 -10.754 -32.837 1.00 49.88 73 GLY A C 1
ATOM 550 O O . GLY A 1 73 ? 27.453 -11.921 -33.250 1.00 49.88 73 GLY A O 1
ATOM 551 N N . PRO A 1 74 ? 26.796 -10.378 -31.723 1.00 54.53 74 PRO A N 1
ATOM 552 C CA . PRO A 1 74 ? 26.205 -11.331 -30.792 1.00 54.53 74 PRO A CA 1
ATOM 553 C C . PRO A 1 74 ? 25.320 -12.335 -31.528 1.00 54.53 74 PRO A C 1
ATOM 555 O O . PRO A 1 74 ? 24.308 -11.977 -32.131 1.00 54.53 74 PRO A O 1
ATOM 558 N N . ARG A 1 75 ? 25.719 -13.608 -31.508 1.00 51.56 75 ARG A N 1
ATOM 559 C CA . ARG A 1 75 ? 24.880 -14.694 -32.006 1.00 51.56 75 ARG A CA 1
ATOM 560 C C . ARG A 1 75 ? 23.675 -14.813 -31.085 1.00 51.56 75 ARG A C 1
ATOM 562 O O . ARG A 1 75 ? 23.822 -15.299 -29.974 1.00 51.56 75 ARG A O 1
ATOM 569 N N . GLY A 1 76 ? 22.520 -14.370 -31.577 1.00 53.75 76 GLY A N 1
ATOM 570 C CA . GLY A 1 76 ? 21.229 -14.488 -30.907 1.00 53.75 76 GLY A CA 1
ATOM 571 C C . GLY A 1 76 ? 21.157 -13.643 -29.642 1.00 53.75 76 GLY A C 1
ATOM 572 O O . GLY A 1 76 ? 21.567 -14.084 -28.573 1.00 53.75 76 GLY A O 1
ATOM 573 N N . GLY A 1 77 ? 20.608 -12.430 -29.749 1.00 58.50 77 GLY A N 1
ATOM 574 C CA . GLY A 1 77 ? 20.261 -11.654 -28.559 1.00 58.50 77 GLY A CA 1
ATOM 575 C C . GLY A 1 77 ? 19.421 -12.513 -27.612 1.00 58.50 77 GLY A C 1
ATOM 576 O O . GLY A 1 77 ? 18.541 -13.254 -28.066 1.00 58.50 77 GLY A O 1
ATOM 577 N N . ARG A 1 78 ? 19.723 -12.451 -26.308 1.00 71.44 78 ARG A N 1
ATOM 578 C CA . ARG A 1 78 ? 18.955 -13.165 -25.283 1.00 71.44 78 ARG A CA 1
ATOM 579 C C . ARG A 1 78 ? 17.475 -12.833 -25.471 1.00 71.44 78 ARG A C 1
ATOM 581 O O . ARG A 1 78 ? 17.134 -11.723 -25.877 1.00 71.44 78 ARG A O 1
ATOM 588 N N . GLN A 1 79 ? 16.599 -13.799 -25.231 1.00 84.00 79 GLN A N 1
ATOM 589 C CA . GLN A 1 79 ? 15.162 -13.604 -25.406 1.00 84.00 79 GLN A CA 1
ATOM 590 C C . GLN A 1 79 ? 14.464 -13.665 -24.055 1.00 84.00 79 GLN A C 1
ATOM 592 O O . GLN A 1 79 ? 14.766 -14.521 -23.225 1.00 84.00 79 GLN A O 1
ATOM 597 N N . VAL A 1 80 ? 13.525 -12.751 -23.838 1.00 84.38 80 VAL A N 1
ATOM 598 C CA . VAL A 1 80 ? 12.648 -12.737 -22.664 1.00 84.38 80 VAL A CA 1
ATOM 599 C C . VAL A 1 80 ? 11.225 -12.964 -23.139 1.00 84.38 80 VAL A C 1
ATOM 601 O O . VAL A 1 80 ? 10.812 -12.428 -24.168 1.00 84.38 80 VAL A O 1
ATOM 604 N N . ARG A 1 81 ? 10.465 -13.775 -22.402 1.00 89.00 81 ARG A N 1
ATOM 605 C CA . ARG A 1 81 ? 9.060 -14.034 -22.711 1.00 89.00 81 ARG A CA 1
ATOM 606 C C . ARG A 1 81 ? 8.171 -13.052 -21.953 1.00 89.00 81 ARG A C 1
ATOM 608 O O . ARG A 1 81 ? 8.154 -13.072 -20.728 1.00 89.00 81 ARG A O 1
ATOM 615 N N . ILE A 1 82 ? 7.420 -12.226 -22.675 1.00 86.81 82 ILE A N 1
ATOM 616 C CA . ILE A 1 82 ? 6.464 -11.258 -22.116 1.00 86.81 82 ILE A CA 1
ATOM 617 C C . ILE A 1 82 ? 5.110 -11.506 -22.779 1.00 86.81 82 ILE A C 1
ATOM 619 O O . ILE A 1 82 ? 5.031 -11.544 -24.005 1.00 86.81 82 ILE A O 1
ATOM 623 N N . LEU A 1 83 ? 4.066 -11.739 -21.973 1.00 82.25 83 LEU A N 1
ATOM 624 C CA . LEU A 1 83 ? 2.711 -12.084 -22.443 1.00 82.25 83 LEU A CA 1
ATOM 625 C C . LEU A 1 83 ? 2.700 -13.198 -23.511 1.00 82.25 83 LEU A C 1
ATOM 627 O O . LEU A 1 83 ? 1.993 -13.136 -24.510 1.00 82.25 83 LEU A O 1
ATOM 631 N N . GLY A 1 84 ? 3.543 -14.220 -23.329 1.00 80.12 84 GLY A N 1
ATOM 632 C CA . GLY A 1 84 ? 3.649 -15.360 -24.246 1.00 80.12 84 GLY A CA 1
ATOM 633 C C . GLY A 1 84 ? 4.535 -15.135 -25.478 1.00 80.12 84 GLY A C 1
ATOM 634 O O . GLY A 1 84 ? 4.963 -16.127 -26.077 1.00 80.12 84 GLY A O 1
ATOM 635 N N . ARG A 1 85 ? 4.897 -13.886 -25.802 1.00 85.94 85 ARG A N 1
ATOM 636 C CA . ARG A 1 85 ? 5.759 -13.518 -26.935 1.00 85.94 85 ARG A CA 1
ATOM 637 C C . ARG A 1 85 ? 7.233 -13.472 -26.532 1.00 85.94 85 ARG A C 1
ATOM 639 O O . ARG A 1 85 ? 7.581 -12.896 -25.503 1.00 85.94 85 ARG A O 1
ATOM 646 N N . LEU A 1 86 ? 8.103 -14.054 -27.356 1.00 87.62 86 LEU A N 1
ATOM 647 C CA . LEU A 1 86 ? 9.555 -13.921 -27.220 1.00 87.62 86 LEU A CA 1
ATOM 648 C C . LEU A 1 86 ? 10.007 -12.562 -27.766 1.00 87.62 86 LEU A C 1
ATOM 650 O O . LEU A 1 86 ? 9.670 -12.199 -28.893 1.00 87.62 86 LEU A O 1
ATOM 654 N N . GLN A 1 87 ? 10.754 -11.813 -26.960 1.00 86.75 87 GLN A N 1
ATOM 655 C CA . GLN A 1 87 ? 11.344 -10.534 -27.340 1.00 86.75 87 GLN A CA 1
ATOM 656 C C . GLN A 1 87 ? 12.858 -10.607 -27.213 1.00 86.75 87 GLN A C 1
ATOM 658 O O . GLN A 1 87 ? 13.379 -10.951 -26.151 1.00 86.75 87 GLN A O 1
ATOM 663 N N . THR A 1 88 ? 13.554 -10.266 -28.294 1.00 88.69 88 THR A N 1
ATOM 664 C CA . THR A 1 88 ? 15.008 -10.105 -28.303 1.00 88.69 88 THR A CA 1
ATOM 665 C C . THR A 1 88 ? 15.380 -8.869 -27.493 1.00 88.69 88 THR A C 1
ATOM 667 O O . THR A 1 88 ? 14.838 -7.792 -27.737 1.00 88.69 88 THR A O 1
ATOM 670 N N . ILE A 1 89 ? 16.306 -9.015 -26.548 1.00 89.12 89 ILE A N 1
ATOM 671 C CA . ILE A 1 89 ? 16.808 -7.910 -25.728 1.00 89.12 89 ILE A CA 1
ATOM 672 C C . ILE A 1 89 ? 18.227 -7.518 -26.124 1.00 89.12 89 ILE A C 1
ATOM 674 O O . ILE A 1 89 ? 19.037 -8.357 -26.523 1.00 89.12 89 ILE A O 1
ATOM 678 N N . THR A 1 90 ? 18.534 -6.226 -26.004 1.00 90.94 90 THR A N 1
ATOM 679 C CA . THR A 1 90 ? 19.912 -5.738 -26.134 1.00 90.94 90 THR A CA 1
ATOM 680 C C . THR A 1 90 ? 20.732 -6.105 -24.890 1.00 90.94 90 THR A C 1
ATOM 682 O O . THR A 1 90 ? 20.158 -6.266 -23.809 1.00 90.94 90 THR A O 1
ATOM 685 N N . PRO A 1 91 ? 22.074 -6.163 -24.977 1.00 90.94 91 PRO A N 1
ATOM 686 C CA . PRO A 1 91 ? 22.916 -6.378 -23.797 1.00 90.94 91 PRO A CA 1
ATOM 687 C C . PRO A 1 91 ? 22.661 -5.361 -22.669 1.00 90.94 91 PRO A C 1
ATOM 689 O O . PRO A 1 91 ? 22.645 -5.713 -21.493 1.00 90.94 91 PRO A O 1
ATOM 692 N N . ALA A 1 92 ? 22.384 -4.097 -23.008 1.00 87.69 92 ALA A N 1
ATOM 693 C CA . ALA A 1 92 ? 22.051 -3.071 -22.017 1.00 87.69 92 ALA A CA 1
ATOM 694 C C . ALA A 1 92 ? 20.702 -3.340 -21.324 1.00 87.69 92 ALA A C 1
ATOM 696 O O . ALA A 1 92 ? 20.573 -3.166 -20.109 1.00 87.69 92 ALA A O 1
ATOM 697 N N . GLN A 1 93 ? 19.697 -3.789 -22.081 1.00 92.94 93 GLN A N 1
ATOM 698 C CA . GLN A 1 93 ? 18.396 -4.179 -21.534 1.00 92.94 93 GLN A CA 1
ATOM 699 C C . GLN A 1 93 ? 18.496 -5.408 -20.638 1.00 92.94 93 GLN A C 1
ATOM 701 O O . GLN A 1 93 ? 17.836 -5.459 -19.604 1.00 92.94 93 GLN A O 1
ATOM 706 N N . GLU A 1 94 ? 19.348 -6.367 -20.994 1.00 89.94 94 GLU A N 1
ATOM 707 C CA . GLU A 1 94 ? 19.612 -7.553 -20.183 1.00 89.94 94 GLU A CA 1
ATOM 708 C C . GLU A 1 94 ? 20.116 -7.187 -18.792 1.00 89.94 94 GLU A C 1
ATOM 710 O O . GLU A 1 94 ? 19.545 -7.621 -17.789 1.00 89.94 94 GLU A O 1
ATOM 715 N N . VAL A 1 95 ? 21.137 -6.331 -18.728 1.00 92.62 95 VAL A N 1
ATOM 716 C CA . VAL A 1 95 ? 21.718 -5.889 -17.459 1.00 92.62 95 VAL A CA 1
ATOM 717 C C . VAL A 1 95 ? 20.691 -5.114 -16.631 1.00 92.62 95 VAL A C 1
ATOM 719 O O . VAL A 1 95 ? 20.506 -5.404 -15.448 1.00 92.62 95 VAL A O 1
ATOM 722 N N . ARG A 1 96 ? 19.965 -4.166 -17.238 1.00 96.06 96 ARG A N 1
ATOM 723 C CA . ARG A 1 96 ? 18.936 -3.375 -16.536 1.00 96.06 96 ARG A CA 1
ATOM 724 C C . ARG A 1 96 ? 17.789 -4.243 -16.020 1.00 96.06 96 ARG A C 1
ATOM 726 O O . ARG A 1 96 ? 17.326 -4.053 -14.892 1.00 96.06 96 ARG A O 1
ATOM 733 N N . LEU A 1 97 ? 17.349 -5.223 -16.804 1.00 95.88 97 LEU A N 1
ATOM 734 C CA . LEU A 1 97 ? 16.321 -6.166 -16.382 1.00 95.88 97 LEU A CA 1
ATOM 735 C C . LEU A 1 97 ? 16.804 -7.043 -15.222 1.00 95.88 97 LEU A C 1
ATOM 737 O O . LEU A 1 97 ? 16.072 -7.214 -14.248 1.00 95.88 97 LEU A O 1
ATOM 741 N N . ALA A 1 98 ? 18.037 -7.549 -15.281 1.00 93.44 98 ALA A N 1
ATOM 742 C CA . ALA A 1 98 ? 18.615 -8.341 -14.199 1.00 93.44 98 ALA A CA 1
ATOM 743 C C . ALA A 1 98 ? 18.713 -7.533 -12.893 1.00 93.44 98 ALA A C 1
ATOM 745 O O . ALA A 1 98 ? 18.260 -7.992 -11.846 1.00 93.44 98 ALA A O 1
ATOM 746 N N . ILE A 1 99 ? 19.227 -6.299 -12.961 1.00 96.88 99 ILE A N 1
ATOM 747 C CA . ILE A 1 99 ? 19.346 -5.409 -11.797 1.00 96.88 99 ILE A CA 1
ATOM 748 C C . ILE A 1 99 ? 17.968 -5.079 -11.210 1.00 96.88 99 ILE A C 1
ATOM 750 O O . ILE A 1 99 ? 17.774 -5.202 -9.999 1.00 96.88 99 ILE A O 1
ATOM 754 N N . SER A 1 100 ? 17.006 -4.670 -12.045 1.00 96.94 100 SER A N 1
ATOM 755 C CA . SER A 1 100 ? 15.658 -4.313 -11.577 1.00 96.94 100 SER A CA 1
ATOM 756 C C . SER A 1 100 ? 14.934 -5.509 -10.949 1.00 96.94 100 SER A C 1
ATOM 758 O O . SER A 1 100 ? 14.315 -5.360 -9.898 1.00 96.94 100 SER A O 1
ATOM 760 N N . THR A 1 101 ? 15.080 -6.708 -11.523 1.00 97.38 101 THR A N 1
ATOM 761 C CA . THR A 1 101 ? 14.490 -7.942 -10.979 1.00 97.38 101 THR A CA 1
ATOM 762 C C . THR A 1 101 ? 15.064 -8.273 -9.602 1.00 97.38 101 THR A C 1
ATOM 764 O O . THR A 1 101 ? 14.304 -8.539 -8.671 1.00 97.38 101 THR A O 1
ATOM 767 N N . SER A 1 102 ? 16.390 -8.212 -9.441 1.00 97.56 102 SER A N 1
ATOM 768 C CA . SER A 1 102 ? 17.048 -8.482 -8.156 1.00 97.56 102 SER A CA 1
ATOM 769 C C . SER A 1 102 ? 16.628 -7.484 -7.072 1.00 97.56 102 SER A C 1
ATOM 771 O O . SER A 1 102 ? 16.279 -7.894 -5.965 1.00 97.56 102 SER A O 1
ATOM 773 N N . ARG A 1 103 ? 16.579 -6.184 -7.400 1.00 96.38 103 ARG A N 1
ATOM 774 C CA . ARG A 1 103 ? 16.134 -5.127 -6.470 1.00 96.38 103 ARG A CA 1
ATOM 775 C C . ARG A 1 103 ? 14.687 -5.320 -6.025 1.00 96.38 103 ARG A C 1
ATOM 777 O O . ARG A 1 103 ? 14.393 -5.231 -4.834 1.00 96.38 103 ARG A O 1
ATOM 784 N N . MET A 1 104 ? 13.800 -5.638 -6.966 1.00 97.81 104 MET A N 1
ATOM 785 C CA . MET A 1 104 ? 12.401 -5.934 -6.672 1.00 97.81 104 MET A CA 1
ATOM 786 C C . MET A 1 104 ? 12.283 -7.126 -5.718 1.00 97.81 104 MET A C 1
ATOM 788 O O . MET A 1 104 ? 11.611 -7.028 -4.694 1.00 97.81 104 MET A O 1
ATOM 792 N N . GLN A 1 105 ? 12.954 -8.243 -6.017 1.00 97.12 105 GLN A N 1
ATOM 793 C CA . GLN A 1 105 ? 12.908 -9.441 -5.174 1.00 97.12 105 GLN A CA 1
ATOM 794 C C . GLN A 1 105 ? 13.426 -9.175 -3.756 1.00 97.12 105 GLN A C 1
ATOM 796 O O . GLN A 1 105 ? 12.832 -9.650 -2.787 1.00 97.12 105 GLN A O 1
ATOM 801 N N . GLU A 1 106 ? 14.504 -8.406 -3.610 1.00 95.69 106 GLU A N 1
ATOM 802 C CA . GLU A 1 106 ? 15.038 -8.024 -2.303 1.00 95.69 106 GLU A CA 1
ATOM 803 C C . GLU A 1 106 ? 14.051 -7.156 -1.507 1.00 95.69 106 GLU A C 1
ATOM 805 O O . GLU A 1 106 ? 13.795 -7.430 -0.329 1.00 95.69 106 GLU A O 1
ATOM 810 N N . ALA A 1 107 ? 13.444 -6.155 -2.152 1.00 90.56 107 ALA A N 1
ATOM 811 C CA . ALA A 1 107 ? 12.450 -5.293 -1.521 1.00 90.56 107 ALA A CA 1
ATOM 812 C C . ALA A 1 107 ? 11.201 -6.083 -1.089 1.00 90.56 107 ALA A C 1
ATOM 814 O O . ALA A 1 107 ? 10.728 -5.923 0.039 1.00 90.56 107 ALA A O 1
ATOM 815 N N . LEU A 1 108 ? 10.716 -7.005 -1.930 1.00 95.94 108 LEU A N 1
ATOM 816 C CA . LEU A 1 108 ? 9.613 -7.908 -1.583 1.00 95.94 108 LEU A CA 1
ATOM 817 C C . LEU A 1 108 ? 9.964 -8.792 -0.382 1.00 95.94 108 LEU A C 1
ATOM 819 O O . LEU A 1 108 ? 9.194 -8.850 0.575 1.00 95.94 108 LEU A O 1
ATOM 823 N N . ARG A 1 109 ? 11.159 -9.403 -0.366 1.00 94.56 109 ARG A N 1
ATOM 824 C CA . ARG A 1 109 ? 11.639 -10.187 0.787 1.00 94.56 109 ARG A CA 1
ATOM 825 C C . ARG A 1 109 ? 11.655 -9.353 2.066 1.00 94.56 109 ARG A C 1
ATOM 827 O O . ARG A 1 109 ? 11.312 -9.868 3.128 1.00 94.56 109 ARG A O 1
ATOM 834 N N . ALA A 1 110 ? 12.039 -8.078 1.990 1.00 84.69 110 ALA A N 1
ATOM 835 C CA . ALA A 1 110 ? 12.058 -7.196 3.152 1.00 84.69 110 ALA A CA 1
ATOM 836 C C . ALA A 1 110 ? 10.666 -6.966 3.754 1.00 84.69 110 ALA A C 1
ATOM 838 O O . ALA A 1 110 ? 10.538 -6.974 4.980 1.00 84.69 110 ALA A O 1
ATOM 839 N N . VAL A 1 111 ? 9.639 -6.820 2.914 1.00 86.56 111 VAL A N 1
ATOM 840 C CA . VAL A 1 111 ? 8.243 -6.734 3.363 1.00 86.56 111 VAL A CA 1
ATOM 841 C C . VAL A 1 111 ? 7.764 -8.086 3.887 1.00 86.56 111 VAL A C 1
ATOM 843 O O . VAL A 1 111 ? 7.255 -8.163 5.003 1.00 86.56 111 VAL A O 1
ATOM 846 N N . HIS A 1 112 ? 7.981 -9.167 3.135 1.00 89.69 112 HIS A N 1
ATOM 847 C CA . HIS A 1 112 ? 7.468 -10.504 3.454 1.00 89.69 112 HIS A CA 1
ATOM 848 C C . HIS A 1 112 ? 8.040 -11.110 4.732 1.00 89.69 112 HIS A C 1
ATOM 850 O O . HIS A 1 112 ? 7.329 -11.858 5.398 1.00 89.69 112 HIS A O 1
ATOM 856 N N . ARG A 1 113 ? 9.262 -10.738 5.143 1.00 84.06 113 ARG A N 1
ATOM 857 C CA . ARG A 1 113 ? 9.800 -11.101 6.472 1.00 84.06 113 ARG A CA 1
ATOM 858 C C . ARG A 1 113 ? 8.868 -10.703 7.621 1.00 84.06 113 ARG A C 1
ATOM 860 O O . ARG A 1 113 ? 8.927 -11.309 8.685 1.00 84.06 113 ARG A O 1
ATOM 867 N N . ARG A 1 114 ? 8.046 -9.669 7.425 1.00 75.81 114 ARG A N 1
ATOM 868 C CA . ARG A 1 114 ? 7.128 -9.121 8.432 1.00 75.81 114 ARG A CA 1
ATOM 869 C C . ARG A 1 114 ? 5.661 -9.313 8.056 1.00 75.81 114 ARG A C 1
ATOM 871 O O . ARG A 1 114 ? 4.834 -9.545 8.930 1.00 75.81 114 ARG A O 1
ATOM 878 N N . GLU A 1 115 ? 5.350 -9.225 6.767 1.00 77.88 115 GLU A N 1
ATOM 879 C CA . GLU A 1 115 ? 4.003 -9.317 6.203 1.00 77.88 115 GLU A CA 1
ATOM 880 C C . GLU A 1 115 ? 3.962 -10.343 5.061 1.00 77.88 115 GLU A C 1
ATOM 882 O O . GLU A 1 115 ? 3.952 -9.956 3.891 1.00 77.88 115 GLU A O 1
ATOM 887 N N . PRO A 1 116 ? 3.913 -11.654 5.364 1.00 87.44 116 PRO A N 1
ATOM 888 C CA . PRO A 1 116 ? 4.022 -12.714 4.353 1.00 87.44 116 PRO A CA 1
ATOM 889 C C . PRO A 1 116 ? 2.955 -12.663 3.249 1.00 87.44 116 PRO A C 1
ATOM 891 O O . PRO A 1 116 ? 3.190 -13.117 2.136 1.00 87.44 116 PRO A O 1
ATOM 894 N N . ASN A 1 117 ? 1.785 -12.092 3.548 1.00 85.81 117 ASN A N 1
ATOM 895 C CA . ASN A 1 117 ? 0.643 -12.038 2.632 1.00 85.81 117 ASN A CA 1
ATOM 896 C C . ASN A 1 117 ? 0.518 -10.708 1.871 1.00 85.81 117 ASN A C 1
ATOM 898 O O . ASN A 1 117 ? -0.430 -10.540 1.102 1.00 85.81 117 ASN A O 1
ATOM 902 N N . TRP A 1 118 ? 1.416 -9.743 2.100 1.00 87.12 118 TRP A N 1
ATOM 903 C CA . TRP A 1 118 ? 1.370 -8.471 1.381 1.00 87.12 118 TRP A CA 1
ATOM 904 C C . TRP A 1 118 ? 1.710 -8.678 -0.098 1.00 87.12 118 TRP A C 1
ATOM 906 O O . TRP A 1 118 ? 2.626 -9.429 -0.445 1.00 87.12 118 TRP A O 1
ATOM 916 N N . LYS A 1 119 ? 0.969 -8.001 -0.975 1.00 90.31 119 LYS A N 1
ATOM 917 C CA . LYS A 1 119 ? 1.178 -8.040 -2.422 1.00 90.31 119 LYS A CA 1
ATOM 918 C C . LYS A 1 119 ? 1.278 -6.610 -2.954 1.00 90.31 119 LYS A C 1
ATOM 920 O O . LYS A 1 119 ? 0.478 -5.780 -2.519 1.00 90.31 119 LYS A O 1
ATOM 925 N N . PRO A 1 120 ? 2.220 -6.339 -3.870 1.00 90.00 120 PRO A N 1
ATOM 926 C CA . PRO A 1 120 ? 2.308 -5.046 -4.529 1.00 90.00 120 PRO A CA 1
ATOM 927 C C . PRO A 1 120 ? 1.120 -4.828 -5.466 1.00 90.00 120 PRO A C 1
ATOM 929 O O . PRO A 1 120 ? 0.418 -5.773 -5.849 1.00 90.00 120 PRO A O 1
ATOM 932 N N . THR A 1 121 ? 0.934 -3.578 -5.870 1.00 85.88 121 THR A N 1
ATOM 933 C CA . THR A 1 121 ? -0.064 -3.205 -6.867 1.00 85.88 121 THR A CA 1
ATOM 934 C C . THR A 1 121 ? 0.280 -3.858 -8.213 1.00 85.88 121 THR A C 1
ATOM 936 O O . THR A 1 121 ? 1.399 -3.670 -8.705 1.00 85.88 121 THR A O 1
ATOM 939 N N . PRO A 1 122 ? -0.645 -4.620 -8.833 1.00 89.69 122 PRO A N 1
ATOM 940 C CA . PRO A 1 122 ? -0.398 -5.246 -10.127 1.00 89.69 122 PRO A CA 1
ATOM 941 C C . PRO A 1 122 ? -0.031 -4.211 -11.197 1.00 89.69 122 PRO A C 1
ATOM 943 O O . PRO A 1 122 ? -0.715 -3.202 -11.347 1.00 89.69 122 PRO A O 1
ATOM 946 N N . GLN A 1 123 ? 1.033 -4.482 -11.951 1.00 87.31 123 GLN A N 1
ATOM 947 C CA . GLN A 1 123 ? 1.484 -3.657 -13.073 1.00 87.31 123 GLN A CA 1
ATOM 948 C C . GLN A 1 123 ? 1.224 -4.394 -14.390 1.00 87.31 123 GLN A C 1
ATOM 950 O O . GLN A 1 123 ? 1.413 -5.609 -14.465 1.00 87.31 123 GLN A O 1
ATOM 955 N N . ILE A 1 124 ? 0.831 -3.661 -15.431 1.00 89.00 124 ILE A N 1
ATOM 956 C CA . ILE A 1 124 ? 0.627 -4.193 -16.785 1.00 89.00 124 ILE A CA 1
ATOM 957 C C . ILE A 1 124 ? 1.753 -3.672 -17.682 1.00 89.00 124 ILE A C 1
ATOM 959 O O . ILE A 1 124 ? 2.054 -2.479 -17.678 1.00 89.00 124 ILE A O 1
ATOM 963 N N . TYR A 1 125 ? 2.386 -4.560 -18.445 1.00 91.38 125 TYR A N 1
ATOM 964 C CA . TYR A 1 125 ? 3.448 -4.221 -19.390 1.00 91.38 125 TYR A CA 1
ATOM 965 C C . TYR A 1 125 ? 3.483 -5.220 -20.548 1.00 91.38 125 TYR A C 1
ATOM 967 O O . TYR A 1 125 ? 3.172 -6.397 -20.386 1.00 91.38 125 TYR A O 1
ATOM 975 N N . GLU A 1 126 ? 3.924 -4.750 -21.713 1.00 90.12 126 GLU A N 1
ATOM 976 C CA . GLU A 1 126 ? 4.010 -5.561 -22.938 1.00 90.12 126 GLU A CA 1
ATOM 977 C C . GLU A 1 126 ? 5.416 -5.560 -23.547 1.00 90.12 126 GLU A C 1
ATOM 979 O O . GLU A 1 126 ? 5.695 -6.288 -24.494 1.00 90.12 126 GLU A O 1
ATOM 984 N N . THR A 1 127 ? 6.323 -4.747 -23.005 1.00 92.94 127 THR A N 1
ATOM 985 C CA . THR A 1 127 ? 7.687 -4.563 -23.508 1.00 92.94 127 THR A CA 1
ATOM 986 C C . THR A 1 127 ? 8.701 -4.779 -22.397 1.00 92.94 127 THR A C 1
ATOM 988 O O . THR A 1 127 ? 8.377 -4.695 -21.211 1.00 92.94 127 THR A O 1
ATOM 991 N N . VAL A 1 128 ? 9.954 -5.016 -22.778 1.00 92.69 128 VAL A N 1
ATOM 992 C CA . VAL A 1 128 ? 11.065 -5.197 -21.830 1.00 92.69 128 VAL A CA 1
ATOM 993 C C . VAL A 1 128 ? 11.290 -3.938 -20.988 1.00 92.69 128 VAL A C 1
ATOM 995 O O . VAL A 1 128 ? 11.464 -4.035 -19.778 1.00 92.69 128 VAL A O 1
ATOM 998 N N . GLU A 1 129 ? 11.202 -2.747 -21.584 1.00 94.31 129 GLU A N 1
ATOM 999 C CA . GLU A 1 129 ? 11.266 -1.483 -20.832 1.00 94.31 129 GLU A CA 1
ATOM 1000 C C . GLU A 1 129 ? 10.058 -1.299 -19.904 1.00 94.31 129 GLU A C 1
ATOM 1002 O O . GLU A 1 129 ? 10.192 -0.761 -18.806 1.00 94.31 129 GLU A O 1
ATOM 1007 N N . GLY A 1 130 ? 8.872 -1.756 -20.318 1.00 95.19 130 GLY A N 1
ATOM 1008 C CA . GLY A 1 130 ? 7.690 -1.789 -19.457 1.00 95.19 130 GLY A CA 1
ATOM 1009 C C . GLY A 1 130 ? 7.886 -2.702 -18.244 1.00 95.19 130 GLY A C 1
ATOM 1010 O O . GLY A 1 130 ? 7.573 -2.298 -17.129 1.00 95.19 130 GLY A O 1
ATOM 1011 N N . LEU A 1 131 ? 8.473 -3.885 -18.444 1.00 95.31 131 LEU A N 1
ATOM 1012 C CA . LEU A 1 131 ? 8.827 -4.817 -17.370 1.00 95.31 131 LEU A CA 1
ATOM 1013 C C . LEU A 1 131 ? 9.858 -4.213 -16.404 1.00 95.31 131 LEU A C 1
ATOM 1015 O O . LEU A 1 131 ? 9.693 -4.316 -15.192 1.00 95.31 131 LEU A O 1
ATOM 1019 N N . ILE A 1 132 ? 10.893 -3.544 -16.923 1.00 95.31 132 ILE A N 1
ATOM 1020 C CA . ILE A 1 132 ? 11.885 -2.844 -16.091 1.00 95.31 132 ILE A CA 1
ATOM 1021 C C . ILE A 1 132 ? 11.194 -1.786 -15.219 1.00 95.31 132 ILE A C 1
ATOM 1023 O O . ILE A 1 132 ? 11.377 -1.788 -14.002 1.00 95.31 132 ILE A O 1
ATOM 1027 N N . ARG A 1 133 ? 10.337 -0.940 -15.810 1.00 95.00 133 ARG A N 1
ATOM 1028 C CA . ARG A 1 133 ? 9.572 0.071 -15.058 1.00 95.00 133 ARG A CA 1
ATOM 1029 C C . ARG A 1 133 ? 8.628 -0.550 -14.029 1.00 95.00 133 ARG A C 1
ATOM 1031 O O . ARG A 1 133 ? 8.492 -0.016 -12.933 1.00 95.00 133 ARG A O 1
ATOM 1038 N N . ALA A 1 134 ? 8.002 -1.682 -14.347 1.00 94.81 134 ALA A N 1
ATOM 1039 C CA . ALA A 1 134 ? 7.149 -2.407 -13.410 1.00 94.81 134 ALA A CA 1
ATOM 1040 C C . ALA A 1 134 ? 7.943 -2.922 -12.197 1.00 94.81 134 ALA A C 1
ATOM 1042 O O . ALA A 1 134 ? 7.527 -2.704 -11.059 1.00 94.81 134 ALA A O 1
ATOM 1043 N N . ASN A 1 135 ? 9.117 -3.524 -12.424 1.00 97.19 135 ASN A N 1
ATOM 1044 C CA . ASN A 1 135 ? 10.019 -3.955 -11.352 1.00 97.19 135 ASN A CA 1
ATOM 1045 C C . ASN A 1 135 ? 10.444 -2.774 -10.463 1.00 97.19 135 ASN A C 1
ATOM 1047 O O . ASN A 1 135 ? 10.454 -2.886 -9.235 1.00 97.19 135 ASN A O 1
ATOM 1051 N N . GLU A 1 136 ? 10.788 -1.634 -11.066 1.00 94.75 136 GLU A N 1
ATOM 1052 C CA . GLU A 1 136 ? 11.171 -0.413 -10.348 1.00 94.75 136 GLU A CA 1
ATOM 1053 C C . GLU A 1 136 ? 10.016 0.139 -9.498 1.00 94.75 136 GLU A C 1
ATOM 1055 O O . GLU A 1 136 ? 10.215 0.420 -8.314 1.00 94.75 136 GLU A O 1
ATOM 1060 N N . ALA A 1 137 ? 8.800 0.212 -10.048 1.00 90.31 137 ALA A N 1
ATOM 1061 C CA . ALA A 1 137 ? 7.608 0.648 -9.321 1.00 90.31 137 ALA A CA 1
ATOM 1062 C C . ALA A 1 137 ? 7.295 -0.273 -8.128 1.00 90.31 137 ALA A C 1
ATOM 1064 O O . ALA A 1 137 ? 7.100 0.199 -7.007 1.00 90.31 137 ALA A O 1
ATOM 1065 N N . THR A 1 138 ? 7.335 -1.596 -8.332 1.00 95.44 138 THR A N 1
ATOM 1066 C CA . THR A 1 138 ? 7.169 -2.576 -7.247 1.00 95.44 138 THR A CA 1
ATOM 1067 C C . THR A 1 138 ? 8.260 -2.442 -6.183 1.00 95.44 138 THR A C 1
ATOM 1069 O O . THR A 1 138 ? 7.972 -2.553 -4.991 1.00 95.44 138 THR A O 1
ATOM 1072 N N . THR A 1 139 ? 9.505 -2.170 -6.585 1.00 95.31 139 THR A N 1
ATOM 1073 C CA . THR A 1 139 ? 10.616 -1.933 -5.650 1.00 95.31 139 THR A CA 1
ATOM 1074 C C . THR A 1 139 ? 10.321 -0.733 -4.751 1.00 95.31 139 THR A C 1
ATOM 1076 O O . THR A 1 139 ? 10.424 -0.848 -3.530 1.00 95.31 139 THR A O 1
ATOM 1079 N N . GLN A 1 140 ? 9.919 0.401 -5.335 1.00 87.88 140 GLN A N 1
ATOM 1080 C CA . GLN A 1 140 ? 9.591 1.620 -4.589 1.00 87.88 140 GLN A CA 1
ATOM 1081 C C . GLN A 1 140 ? 8.430 1.393 -3.614 1.00 87.88 140 GLN A C 1
ATOM 1083 O O . GLN A 1 140 ? 8.535 1.742 -2.437 1.00 87.88 140 GLN A O 1
ATOM 1088 N N . GLU A 1 141 ? 7.353 0.754 -4.074 1.00 86.56 141 GLU A N 1
ATOM 1089 C CA . GLU A 1 141 ? 6.189 0.431 -3.246 1.00 86.56 141 GLU A CA 1
ATOM 1090 C C . GLU A 1 141 ? 6.573 -0.463 -2.055 1.00 86.56 141 GLU A C 1
ATOM 1092 O O . GLU A 1 141 ? 6.238 -0.165 -0.906 1.00 86.56 141 GLU A O 1
ATOM 1097 N N . ALA A 1 142 ? 7.337 -1.530 -2.306 1.00 89.00 142 ALA A N 1
ATOM 1098 C CA . ALA A 1 142 ? 7.784 -2.449 -1.266 1.00 89.00 142 ALA A CA 1
ATOM 1099 C C . ALA A 1 142 ? 8.744 -1.777 -0.268 1.00 89.00 142 ALA A C 1
ATOM 1101 O O . ALA A 1 142 ? 8.629 -1.987 0.941 1.00 89.00 142 ALA A O 1
ATOM 1102 N N . MET A 1 143 ? 9.656 -0.920 -0.735 1.00 83.69 143 MET A N 1
ATOM 1103 C CA . MET A 1 143 ? 10.540 -0.147 0.144 1.00 83.69 143 MET A CA 1
ATOM 1104 C C . MET A 1 143 ? 9.750 0.800 1.052 1.00 83.69 143 MET A C 1
ATOM 1106 O O . MET A 1 143 ? 9.981 0.817 2.263 1.00 83.69 143 MET A O 1
ATOM 1110 N N . LEU A 1 144 ? 8.777 1.535 0.502 1.00 82.19 144 LEU A N 1
ATOM 1111 C CA . LEU A 1 144 ? 7.889 2.395 1.288 1.00 82.19 144 LEU A CA 1
ATOM 1112 C C . LEU A 1 144 ? 7.104 1.586 2.321 1.00 82.19 144 LEU A C 1
ATOM 1114 O O . LEU A 1 144 ? 7.041 1.976 3.488 1.00 82.19 144 LEU A O 1
ATOM 1118 N N . ARG A 1 145 ? 6.571 0.421 1.934 1.00 83.31 145 ARG A N 1
ATOM 1119 C CA . ARG A 1 145 ? 5.863 -0.474 2.854 1.00 83.31 145 ARG A CA 1
ATOM 1120 C C . ARG A 1 145 ? 6.769 -0.957 3.985 1.00 83.31 145 ARG A C 1
ATOM 1122 O O . ARG A 1 145 ? 6.359 -0.941 5.146 1.00 83.31 145 ARG A O 1
ATOM 1129 N N . ALA A 1 146 ? 8.001 -1.346 3.665 1.00 79.31 146 ALA A N 1
ATOM 1130 C CA . ALA A 1 146 ? 8.985 -1.793 4.644 1.00 79.31 146 ALA A CA 1
ATOM 1131 C C . ALA A 1 146 ? 9.374 -0.671 5.623 1.00 79.31 146 ALA A C 1
ATOM 1133 O O . ALA A 1 146 ? 9.528 -0.934 6.817 1.00 79.31 146 ALA A O 1
ATOM 1134 N N . LEU A 1 147 ? 9.498 0.574 5.148 1.00 73.31 147 LEU A N 1
ATOM 1135 C CA . LEU A 1 147 ? 9.731 1.747 5.996 1.00 73.31 147 LEU A CA 1
ATOM 1136 C C . LEU A 1 147 ? 8.532 2.024 6.907 1.00 73.31 147 LEU A C 1
ATOM 1138 O O . LEU A 1 147 ? 8.702 2.120 8.120 1.00 73.31 147 LEU A O 1
ATOM 1142 N N . GLN A 1 148 ? 7.317 2.051 6.357 1.00 68.25 148 GLN A N 1
ATOM 1143 C CA . GLN A 1 148 ? 6.085 2.212 7.137 1.00 68.25 148 GLN A CA 1
ATOM 1144 C C . GLN A 1 148 ? 5.940 1.140 8.222 1.00 68.25 148 GLN A C 1
ATOM 1146 O O . GLN A 1 148 ? 5.497 1.438 9.325 1.00 68.25 148 GLN A O 1
ATOM 1151 N N . ALA A 1 149 ? 6.338 -0.103 7.939 1.00 68.44 149 ALA A N 1
ATOM 1152 C CA . ALA A 1 149 ? 6.316 -1.190 8.914 1.00 68.44 149 ALA A CA 1
ATOM 1153 C C . ALA A 1 149 ? 7.395 -1.056 10.009 1.00 68.44 149 ALA A C 1
ATOM 1155 O O . ALA A 1 149 ? 7.290 -1.697 11.055 1.00 68.44 149 ALA A O 1
ATOM 1156 N N . LYS A 1 150 ? 8.461 -0.277 9.773 1.00 65.31 150 LYS A N 1
ATOM 11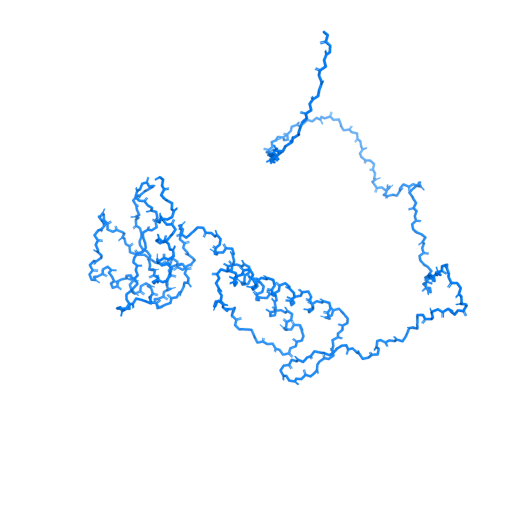57 C CA . LYS A 1 150 ? 9.502 0.037 10.768 1.00 65.31 150 LYS A CA 1
ATOM 1158 C C . LYS A 1 150 ? 9.137 1.228 11.648 1.00 65.31 150 LYS A C 1
ATOM 1160 O O . LYS A 1 150 ? 9.612 1.278 12.780 1.00 65.31 150 LYS A O 1
ATOM 1165 N N . LEU A 1 151 ? 8.318 2.154 11.153 1.00 57.94 151 LEU A N 1
ATOM 1166 C CA . LEU A 1 151 ? 7.851 3.281 11.951 1.00 57.94 151 LEU A CA 1
ATOM 1167 C C . LEU A 1 151 ? 6.963 2.772 13.100 1.00 57.94 151 LEU A C 1
ATOM 1169 O O . LEU A 1 151 ? 6.116 1.899 12.881 1.00 57.94 151 LEU A O 1
ATOM 1173 N N . PRO A 1 152 ? 7.143 3.276 14.333 1.00 54.47 152 PRO A N 1
ATOM 1174 C CA . PRO A 1 152 ? 6.214 2.978 15.413 1.00 54.47 152 PRO A CA 1
ATOM 1175 C C . PRO A 1 152 ? 4.801 3.419 14.996 1.00 54.47 152 PRO A C 1
ATOM 1177 O O . PRO A 1 152 ? 4.618 4.531 14.508 1.00 54.47 152 PRO A O 1
ATOM 1180 N N . GLN A 1 153 ? 3.801 2.551 15.194 1.00 59.00 153 GLN A N 1
ATOM 1181 C CA . GLN A 1 153 ? 2.371 2.810 14.919 1.00 59.00 153 GLN A CA 1
ATOM 1182 C C . GLN A 1 153 ? 1.746 3.793 15.934 1.00 59.00 153 GLN A C 1
ATOM 1184 O O . GLN A 1 153 ? 0.615 3.631 16.388 1.00 59.00 153 GLN A O 1
ATOM 1189 N N . THR A 1 154 ? 2.519 4.794 16.340 1.00 56.56 154 THR A N 1
ATOM 1190 C CA . THR A 1 154 ? 2.136 5.879 17.239 1.00 56.56 154 THR A CA 1
ATOM 1191 C C . THR A 1 154 ? 2.315 7.167 16.441 1.00 56.56 154 THR A C 1
ATOM 1193 O O . THR A 1 154 ? 3.404 7.739 16.412 1.00 56.56 154 THR A O 1
ATOM 1196 N N . GLY A 1 155 ? 1.284 7.553 15.693 1.00 62.62 155 GLY A N 1
ATOM 1197 C CA . GLY A 1 155 ? 1.301 8.698 14.789 1.00 62.62 155 GLY A CA 1
ATOM 1198 C C . GLY A 1 155 ? 0.123 8.709 13.814 1.00 62.62 155 GLY A C 1
ATOM 1199 O O . GLY A 1 155 ? -0.517 7.690 13.557 1.00 62.62 155 GLY A O 1
ATOM 1200 N N . LEU A 1 156 ? -0.162 9.882 13.245 1.00 72.81 156 LEU A N 1
ATOM 1201 C CA . LEU A 1 156 ? -1.166 10.027 12.193 1.00 72.81 156 LEU A CA 1
ATOM 1202 C C . LEU A 1 156 ? -0.703 9.286 10.934 1.00 72.81 156 LEU A C 1
ATOM 1204 O O . LEU A 1 156 ? 0.329 9.617 10.356 1.00 72.81 156 LEU A O 1
ATOM 1208 N N . GLY A 1 157 ? -1.465 8.278 10.514 1.00 74.62 157 GLY A N 1
ATOM 1209 C CA . GLY A 1 157 ? -1.233 7.614 9.236 1.00 74.62 157 GLY A CA 1
ATOM 1210 C C . GLY A 1 157 ? -1.670 8.467 8.032 1.00 74.62 157 GLY A C 1
ATOM 1211 O O . GLY A 1 157 ? -2.422 9.431 8.189 1.00 74.62 157 GLY A O 1
ATOM 1212 N N . PRO A 1 158 ? -1.248 8.108 6.806 1.00 80.12 158 PRO A N 1
ATOM 1213 C CA . PRO A 1 158 ? -1.482 8.902 5.591 1.00 80.12 158 PRO A CA 1
ATOM 1214 C C . PRO A 1 158 ? -2.961 9.037 5.187 1.00 80.12 158 PRO A C 1
ATOM 1216 O O . PRO A 1 158 ? -3.297 9.851 4.329 1.00 80.12 158 PRO A O 1
ATOM 1219 N N . TYR A 1 159 ? -3.855 8.257 5.798 1.00 87.50 159 TYR A N 1
ATOM 1220 C CA . TYR A 1 159 ? -5.296 8.288 5.538 1.00 87.50 159 TYR A CA 1
ATOM 1221 C C . TYR A 1 159 ? -6.082 9.005 6.647 1.00 87.50 159 TYR A C 1
ATOM 1223 O O . TYR A 1 159 ? -7.312 8.988 6.643 1.00 87.50 159 TYR A O 1
ATOM 1231 N N . ALA A 1 160 ? -5.396 9.651 7.594 1.00 87.81 160 ALA A N 1
ATOM 1232 C CA . ALA A 1 160 ? -5.979 10.460 8.664 1.00 87.81 160 ALA A CA 1
ATOM 1233 C C . ALA A 1 160 ? -6.546 11.796 8.140 1.00 87.81 160 ALA A C 1
ATOM 1235 O O . ALA A 1 160 ? -6.028 12.865 8.450 1.00 87.81 160 ALA A O 1
ATOM 1236 N N . LYS A 1 161 ? -7.592 11.730 7.303 1.00 87.06 161 LYS A N 1
ATOM 1237 C CA . LYS A 1 161 ? -8.170 12.897 6.612 1.00 87.06 161 LYS A CA 1
ATOM 1238 C C . LYS A 1 161 ? -9.230 13.639 7.425 1.00 87.06 161 LYS A C 1
ATOM 1240 O O . LYS A 1 161 ? -9.287 14.860 7.376 1.00 87.06 161 LYS A O 1
ATOM 1245 N N . GLU A 1 162 ? -10.031 12.903 8.186 1.00 92.62 162 GLU A N 1
ATOM 1246 C CA . GLU A 1 162 ? -11.065 13.427 9.083 1.00 92.62 162 GLU A CA 1
ATOM 1247 C C . GL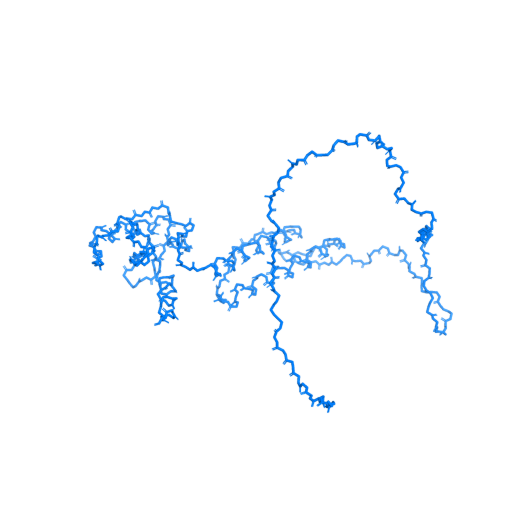U A 1 162 ? -11.022 12.668 10.415 1.00 92.62 162 GLU A C 1
ATOM 1249 O O . GLU A 1 162 ? -10.467 11.567 10.497 1.00 92.62 162 GLU A O 1
ATOM 1254 N N . TRP A 1 163 ? -11.587 13.269 11.462 1.00 92.38 163 TRP A N 1
ATOM 1255 C CA . TRP A 1 163 ? -11.586 12.739 12.825 1.00 92.38 163 TRP A CA 1
ATOM 1256 C C . TRP A 1 163 ? -12.863 13.123 13.568 1.00 92.38 163 TRP A C 1
ATOM 1258 O O . TRP A 1 163 ? -13.509 14.114 13.232 1.00 92.38 163 TRP A O 1
ATOM 1268 N N . VAL A 1 164 ? -13.168 12.385 14.636 1.00 91.31 164 VAL A N 1
ATOM 1269 C CA . VAL A 1 164 ? -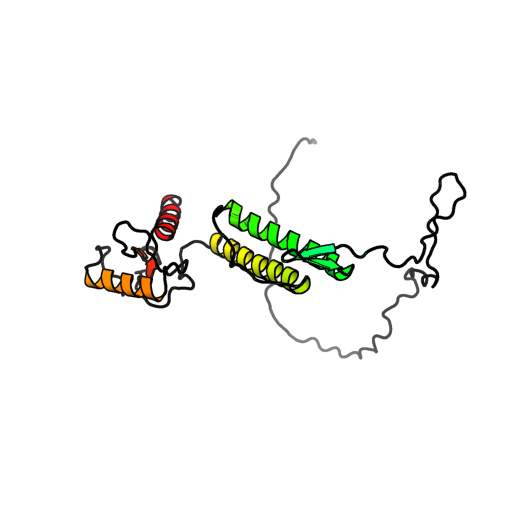14.105 12.858 15.665 1.00 91.31 164 VAL A CA 1
ATOM 1270 C C . VAL A 1 164 ? -13.336 13.448 16.838 1.00 91.31 164 VAL A C 1
ATOM 1272 O O . VAL A 1 164 ? -12.173 13.102 17.077 1.00 91.31 164 VAL A O 1
ATOM 1275 N N . VAL A 1 165 ? -13.977 14.358 17.567 1.00 88.62 165 VAL A N 1
ATOM 1276 C CA . VAL A 1 165 ? -13.418 14.892 18.810 1.00 88.62 165 VAL A CA 1
ATOM 1277 C C . VAL A 1 165 ? -13.343 13.761 19.830 1.00 88.62 165 VAL A C 1
ATOM 1279 O O . VAL A 1 165 ? -14.305 13.020 20.025 1.00 88.62 165 VAL A O 1
ATOM 1282 N N . ALA A 1 166 ? -12.183 13.607 20.458 1.00 84.06 166 ALA A N 1
ATOM 1283 C CA . ALA A 1 166 ? -12.009 12.621 21.511 1.00 84.06 166 ALA A CA 1
ATOM 1284 C C . ALA A 1 166 ? -12.864 12.992 22.734 1.00 84.06 166 ALA A C 1
ATOM 1286 O O . ALA A 1 166 ? -12.803 14.141 23.185 1.00 84.06 166 ALA A O 1
ATOM 1287 N N . PRO A 1 167 ? -13.636 12.049 23.301 1.00 82.50 167 PRO A N 1
ATOM 1288 C CA . PRO A 1 167 ? -14.360 12.305 24.535 1.00 82.50 167 PRO A CA 1
ATOM 1289 C C . PRO A 1 167 ? -13.398 12.665 25.676 1.00 82.50 167 PRO A C 1
ATOM 1291 O O . PRO A 1 167 ? -12.289 12.138 25.769 1.00 82.50 167 PRO A O 1
ATOM 1294 N N . GLU A 1 168 ? -13.842 13.524 26.594 1.00 75.19 168 GLU A N 1
ATOM 1295 C CA . GLU A 1 168 ? -13.033 13.944 27.750 1.00 75.19 168 GLU A CA 1
ATOM 1296 C C . GLU A 1 168 ? -12.633 12.765 28.659 1.00 75.19 168 GLU A C 1
ATOM 1298 O O . GLU A 1 168 ? -11.583 12.771 29.310 1.00 75.19 168 GLU A O 1
ATOM 1303 N N . THR A 1 169 ? -13.463 11.720 28.680 1.00 75.88 169 THR A N 1
ATOM 1304 C CA . THR A 1 169 ? -13.257 10.484 29.438 1.00 75.88 169 THR A CA 1
ATOM 1305 C C . THR A 1 169 ? -12.991 9.307 28.498 1.00 75.88 169 THR A C 1
ATOM 1307 O O . THR A 1 169 ? -13.404 9.313 27.346 1.00 75.88 169 THR A O 1
ATOM 1310 N N . ASN A 1 170 ? -12.357 8.233 28.990 1.00 72.75 170 ASN A N 1
ATOM 1311 C CA . ASN A 1 170 ? -12.144 6.997 28.207 1.00 72.75 170 ASN A CA 1
ATOM 1312 C C . ASN A 1 170 ? -13.429 6.159 28.069 1.00 72.75 170 ASN A C 1
ATOM 1314 O O . ASN A 1 170 ? -13.388 4.926 28.082 1.00 72.75 170 ASN A O 1
ATOM 1318 N N . ARG A 1 171 ? -14.591 6.813 28.015 1.00 85.62 171 ARG A N 1
ATOM 1319 C CA . ARG A 1 171 ? -15.853 6.116 27.822 1.00 85.62 171 ARG A CA 1
ATOM 1320 C C . ARG A 1 171 ? -15.888 5.505 26.428 1.00 85.62 171 ARG A C 1
ATOM 1322 O O . ARG A 1 171 ? -15.248 5.980 25.492 1.00 85.62 171 ARG A O 1
ATOM 1329 N N . ARG A 1 172 ? -16.695 4.459 26.286 1.00 84.94 172 ARG A N 1
ATOM 1330 C CA . ARG A 1 172 ? -17.028 3.940 24.961 1.00 84.94 172 ARG A CA 1
ATOM 1331 C C . ARG A 1 172 ? -17.770 5.010 24.164 1.00 84.94 172 ARG A C 1
ATOM 1333 O O . ARG A 1 172 ? -18.481 5.845 24.737 1.00 84.94 172 ARG A O 1
ATOM 1340 N N . PHE A 1 173 ? -17.602 4.961 22.848 1.00 88.69 173 PHE A N 1
ATOM 1341 C CA . PHE A 1 173 ? -18.374 5.806 21.953 1.00 88.69 173 PHE A CA 1
ATOM 1342 C C . PHE A 1 173 ? -19.854 5.503 22.074 1.00 88.69 173 PHE A C 1
ATOM 1344 O O . PHE A 1 173 ? -20.267 4.348 22.213 1.00 88.69 173 PHE A O 1
ATOM 1351 N N . ASN A 1 174 ? -20.639 6.572 22.036 1.00 91.94 174 ASN A N 1
ATOM 1352 C CA . ASN A 1 174 ? -22.064 6.456 21.814 1.00 91.94 174 ASN A CA 1
ATOM 1353 C C . ASN A 1 174 ? -22.326 6.131 20.335 1.00 91.94 174 ASN A C 1
ATOM 1355 O O . ASN A 1 174 ? -21.418 6.092 19.500 1.00 91.94 174 ASN A O 1
ATOM 1359 N N . TRP A 1 175 ? -23.588 5.880 20.010 1.00 93.06 175 TRP A N 1
ATOM 1360 C CA . TRP A 1 175 ? -23.969 5.464 18.667 1.00 93.06 175 TRP A CA 1
ATOM 1361 C C . TRP A 1 175 ? -23.661 6.519 17.592 1.00 93.06 175 TRP A C 1
ATOM 1363 O O . TRP A 1 175 ? -23.219 6.162 16.501 1.00 93.06 175 TRP A O 1
ATOM 1373 N N . THR A 1 176 ? -23.821 7.808 17.899 1.00 94.44 176 THR A N 1
ATOM 1374 C CA . THR A 1 176 ? -23.534 8.914 16.973 1.00 94.44 176 THR A CA 1
ATOM 1375 C C . THR A 1 176 ? -22.039 9.024 16.681 1.00 94.44 176 THR A C 1
ATOM 1377 O O . THR A 1 176 ? -21.636 9.087 15.524 1.00 94.44 176 THR A O 1
ATOM 1380 N N . GLU A 1 177 ? -21.201 8.969 17.717 1.00 94.62 177 GLU A N 1
ATOM 1381 C CA . GLU A 1 177 ? -19.738 8.988 17.584 1.00 94.62 177 GLU A CA 1
ATOM 1382 C C . GLU A 1 177 ? -19.227 7.777 16.800 1.00 94.62 177 GLU A C 1
ATOM 1384 O O . GLU A 1 177 ? -18.381 7.913 15.916 1.00 94.62 177 GLU A O 1
ATOM 1389 N N . GLN A 1 178 ? -19.766 6.590 17.092 1.00 96.56 178 GLN A N 1
ATOM 1390 C CA . GLN A 1 178 ? -19.406 5.372 16.374 1.00 96.56 178 GLN A CA 1
ATOM 1391 C C . GLN A 1 178 ? -19.844 5.435 14.906 1.00 96.56 178 GLN A C 1
ATOM 1393 O O . GLN A 1 178 ? -19.088 5.021 14.029 1.00 96.56 178 GLN A O 1
ATOM 1398 N N . SER A 1 179 ? -21.036 5.970 14.631 1.00 97.06 179 SER A N 1
ATOM 1399 C CA . SER A 1 179 ? -21.546 6.144 13.266 1.00 97.06 179 SER A CA 1
ATOM 1400 C C . SER A 1 179 ? -20.688 7.114 12.461 1.00 97.06 179 SER A C 1
ATOM 1402 O O . SER A 1 179 ? -20.440 6.878 11.279 1.00 97.06 179 SER A O 1
ATOM 1404 N N . GLU A 1 180 ? -20.177 8.163 13.103 1.00 97.56 180 GLU A N 1
ATOM 1405 C CA . GLU A 1 180 ? -19.301 9.130 12.452 1.00 97.56 180 GLU A CA 1
ATOM 1406 C C . GLU A 1 180 ? -17.909 8.550 12.176 1.00 97.56 180 GLU A C 1
ATOM 1408 O O . GLU A 1 180 ? -17.403 8.649 11.058 1.00 97.56 180 GLU A O 1
ATOM 1413 N N . ILE A 1 181 ? -17.321 7.835 13.138 1.00 97.06 181 ILE A N 1
ATOM 1414 C CA . ILE A 1 181 ? -16.082 7.077 12.909 1.00 97.06 181 ILE A CA 1
ATOM 1415 C C . ILE A 1 181 ? -16.244 6.065 11.775 1.00 97.06 181 ILE A C 1
ATOM 1417 O O . ILE A 1 181 ? -15.360 5.928 10.926 1.00 97.06 181 ILE A O 1
ATOM 1421 N N . ASP A 1 182 ? -17.382 5.385 11.721 1.00 97.56 182 ASP A N 1
ATOM 1422 C CA . ASP A 1 182 ? 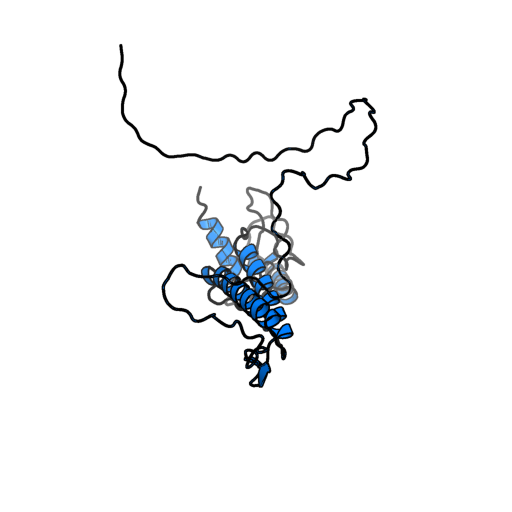-17.697 4.458 10.648 1.00 97.56 182 ASP A CA 1
ATOM 1423 C C . ASP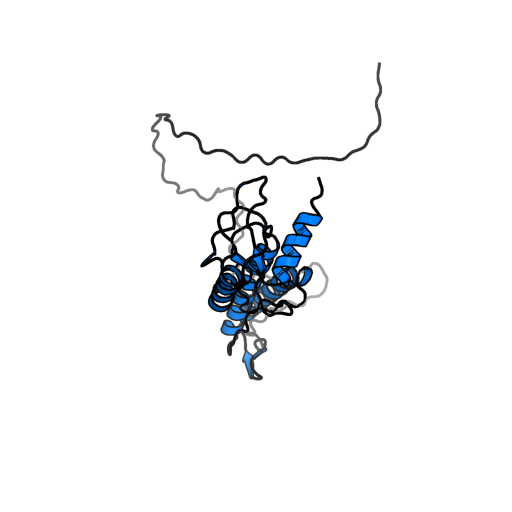 A 1 182 ? -17.841 5.160 9.291 1.00 97.56 182 ASP A C 1
ATOM 1425 O O . ASP A 1 182 ? -17.342 4.649 8.284 1.00 97.56 182 ASP A O 1
ATOM 1429 N N . ARG A 1 183 ? -18.494 6.329 9.241 1.00 97.88 183 ARG A N 1
ATOM 1430 C CA . ARG A 1 183 ? -18.612 7.154 8.030 1.00 97.88 183 ARG A CA 1
ATOM 1431 C C . ARG A 1 183 ? -17.231 7.557 7.517 1.00 97.88 183 ARG A C 1
ATOM 1433 O O . ARG A 1 183 ? -16.932 7.340 6.340 1.00 97.88 183 ARG A O 1
ATOM 1440 N N . ILE A 1 184 ? -16.371 8.079 8.390 1.00 97.56 184 ILE A N 1
ATOM 1441 C CA . ILE A 1 184 ? -14.993 8.462 8.056 1.00 97.56 184 ILE A CA 1
ATOM 1442 C C . ILE A 1 184 ? -14.214 7.234 7.563 1.00 97.56 184 ILE A C 1
ATOM 1444 O O . ILE A 1 184 ? -13.591 7.279 6.500 1.00 97.56 184 ILE A O 1
ATOM 1448 N N . GLY A 1 185 ? -14.303 6.108 8.278 1.00 97.00 185 GLY A N 1
ATOM 1449 C CA . GLY A 1 185 ? -13.620 4.863 7.927 1.00 97.00 185 GLY A CA 1
ATOM 1450 C C . GLY A 1 185 ? -14.064 4.277 6.584 1.00 97.00 185 GLY A C 1
ATOM 1451 O O . GLY A 1 185 ? -13.234 3.793 5.818 1.00 97.00 185 GLY A O 1
ATOM 1452 N N . ARG A 1 186 ? -15.351 4.367 6.232 1.00 96.75 186 ARG A N 1
ATOM 1453 C CA . ARG A 1 186 ? -15.852 3.953 4.907 1.00 96.75 186 ARG A CA 1
ATOM 1454 C C . ARG A 1 186 ? -15.431 4.924 3.799 1.00 96.75 186 ARG A C 1
ATOM 1456 O O . ARG A 1 186 ? -15.181 4.497 2.672 1.00 96.75 186 ARG A O 1
ATOM 1463 N N . THR A 1 187 ? -15.309 6.211 4.114 1.00 96.81 187 THR A N 1
ATOM 1464 C CA . THR A 1 187 ? -14.964 7.260 3.141 1.00 96.81 187 THR A CA 1
ATOM 1465 C C . THR A 1 187 ? -13.475 7.228 2.794 1.00 96.81 187 THR A C 1
ATOM 1467 O O . THR A 1 187 ? -13.109 7.082 1.623 1.00 96.81 187 THR A O 1
ATOM 1470 N N . TYR A 1 188 ? -12.613 7.284 3.811 1.00 94.62 188 TYR A N 1
ATOM 1471 C CA . TYR A 1 188 ? -11.162 7.447 3.660 1.00 94.62 188 TYR A CA 1
ATOM 1472 C C . TYR A 1 188 ? -10.349 6.206 4.030 1.00 94.62 188 TYR A C 1
ATOM 1474 O O . TYR A 1 188 ? -9.181 6.114 3.657 1.00 94.62 188 TYR A O 1
ATOM 1482 N N . GLY A 1 189 ? -10.971 5.234 4.697 1.00 94.88 189 GLY A N 1
ATOM 1483 C CA . GLY A 1 189 ? -10.311 4.027 5.175 1.00 94.88 189 GLY A CA 1
ATOM 1484 C C . GLY A 1 189 ? -9.792 4.143 6.604 1.00 94.88 189 GLY A C 1
ATOM 1485 O O . GLY A 1 189 ? -9.851 5.191 7.242 1.00 94.88 189 GLY A O 1
ATOM 1486 N N . CYS A 1 190 ? -9.244 3.035 7.102 1.00 93.19 190 CYS A N 1
ATOM 1487 C CA . CYS A 1 190 ? -8.412 3.029 8.296 1.00 93.19 190 CYS A CA 1
ATOM 1488 C C . CYS A 1 190 ? -7.307 4.077 8.149 1.00 93.19 190 CYS A C 1
ATOM 1490 O O . CYS A 1 190 ? -6.568 4.051 7.168 1.00 93.19 190 CYS A O 1
ATOM 1492 N N . HIS A 1 191 ? -7.151 4.955 9.133 1.00 90.88 191 HIS A N 1
ATOM 1493 C CA . HIS A 1 191 ? -6.262 6.108 9.016 1.00 90.88 191 HIS A CA 1
ATOM 1494 C C . HIS A 1 191 ? -4.785 5.720 8.814 1.00 90.88 191 HIS A C 1
ATOM 1496 O O . HIS A 1 191 ? -4.015 6.491 8.244 1.00 90.88 191 HIS A O 1
ATOM 1502 N N . TRP A 1 192 ? -4.408 4.500 9.215 1.00 85.94 192 TRP A N 1
ATOM 1503 C CA . TRP A 1 192 ? -3.080 3.938 8.997 1.00 85.94 192 TRP A CA 1
ATOM 1504 C C . TRP A 1 192 ? -2.919 3.248 7.636 1.00 85.94 192 TRP A C 1
ATOM 1506 O O . TRP A 1 192 ? -2.046 3.622 6.859 1.00 85.94 192 TRP A O 1
ATOM 1516 N N . CYS A 1 193 ? -3.748 2.243 7.325 1.00 85.19 193 CYS A N 1
ATOM 1517 C CA . CYS A 1 193 ? -3.563 1.398 6.132 1.00 85.19 193 CYS A CA 1
ATOM 1518 C C . CYS A 1 193 ? -4.517 1.689 4.961 1.00 85.19 193 CYS A C 1
ATOM 1520 O O . CYS A 1 193 ? -4.423 1.028 3.931 1.00 85.19 193 CYS A O 1
ATOM 1522 N N . GLY A 1 194 ? -5.470 2.608 5.114 1.00 89.69 194 GLY A N 1
ATOM 1523 C CA . GLY A 1 194 ? -6.421 3.010 4.071 1.00 89.69 194 GLY A CA 1
ATOM 1524 C C . GLY A 1 194 ? -7.539 2.005 3.787 1.00 89.69 194 GLY A C 1
ATOM 1525 O O . GLY A 1 194 ? -8.394 2.241 2.936 1.00 89.69 194 GLY A O 1
ATOM 1526 N N . ARG A 1 195 ? -7.587 0.872 4.498 1.00 91.12 195 ARG A N 1
ATOM 1527 C CA . ARG A 1 195 ? -8.618 -0.155 4.290 1.00 91.12 195 ARG A CA 1
ATOM 1528 C C . ARG A 1 195 ? -10.010 0.381 4.645 1.00 91.12 195 ARG A C 1
ATOM 1530 O O . ARG A 1 195 ? -10.239 0.758 5.790 1.00 91.12 195 ARG A O 1
ATOM 1537 N N . LYS A 1 196 ? -10.949 0.331 3.694 1.00 94.19 196 LYS A N 1
ATOM 1538 C CA . LYS A 1 196 ? -12.351 0.786 3.851 1.00 94.19 196 LYS A CA 1
ATOM 1539 C C . LYS A 1 196 ? -13.291 -0.218 4.527 1.00 94.19 196 LYS A C 1
ATOM 1541 O O . LYS A 1 196 ? -14.478 0.046 4.683 1.00 94.19 196 LYS A O 1
ATOM 1546 N N . THR A 1 197 ? -12.761 -1.355 4.965 1.00 93.75 197 THR A N 1
ATOM 1547 C CA . THR A 1 197 ? -13.461 -2.336 5.797 1.00 93.75 197 THR A CA 1
ATOM 1548 C C . THR A 1 197 ? -12.820 -2.406 7.178 1.00 93.75 197 THR A C 1
ATOM 1550 O O . THR A 1 197 ? -11.594 -2.449 7.306 1.00 93.75 197 THR A O 1
ATOM 1553 N N . SER A 1 198 ? -13.644 -2.431 8.227 1.00 93.56 198 SER A N 1
ATOM 1554 C CA . SER A 1 198 ? -13.132 -2.443 9.597 1.00 93.56 198 SER A CA 1
ATOM 1555 C C . SER A 1 198 ? -12.518 -3.788 9.983 1.00 93.56 198 SER A C 1
ATOM 1557 O O . SER A 1 198 ? -11.561 -3.825 10.748 1.00 93.56 198 SER A O 1
ATOM 1559 N N . GLY A 1 199 ? -13.048 -4.897 9.456 1.00 91.12 199 GLY A N 1
ATOM 1560 C CA . GLY A 1 199 ? -12.644 -6.251 9.842 1.00 91.12 199 GLY A CA 1
ATOM 1561 C C . GLY A 1 199 ? -13.096 -6.666 11.247 1.00 91.12 199 GLY A C 1
ATOM 1562 O O . GLY A 1 199 ? -12.646 -7.696 11.736 1.00 91.12 199 GLY A O 1
ATOM 1563 N N . THR A 1 200 ? -13.958 -5.882 11.905 1.00 91.44 200 THR A N 1
ATOM 1564 C CA . THR A 1 200 ? -14.599 -6.272 13.169 1.00 91.44 200 THR A CA 1
ATOM 1565 C C . THR A 1 200 ? -15.862 -7.096 12.890 1.00 91.44 200 THR A C 1
ATOM 1567 O O . THR A 1 200 ? -16.489 -6.892 11.848 1.00 91.44 200 THR A O 1
ATOM 1570 N N . PRO A 1 201 ? -16.307 -7.978 13.809 1.00 89.94 201 PRO A N 1
ATOM 1571 C CA . PRO A 1 201 ? -17.502 -8.805 13.592 1.00 89.94 201 PRO A CA 1
ATOM 1572 C C . PRO A 1 201 ? -18.783 -8.008 13.306 1.00 89.94 201 PRO A C 1
ATOM 1574 O O . PRO A 1 201 ? -19.667 -8.485 12.607 1.00 89.94 201 PRO A O 1
ATOM 1577 N N . ARG A 1 202 ? -18.879 -6.785 13.842 1.00 90.44 202 ARG A N 1
ATOM 1578 C CA . ARG A 1 202 ? -20.035 -5.889 13.666 1.00 90.44 202 ARG A CA 1
ATOM 1579 C C . ARG A 1 202 ? -19.846 -4.857 12.548 1.00 90.44 202 ARG A C 1
ATOM 1581 O O . ARG A 1 202 ? -20.701 -4.006 12.360 1.00 90.44 202 ARG A O 1
ATOM 1588 N N . GLY A 1 203 ? -18.719 -4.885 11.832 1.00 93.75 203 GLY A N 1
ATOM 1589 C CA . GLY A 1 203 ? -18.444 -3.944 10.741 1.00 93.75 203 GLY A CA 1
ATOM 1590 C C . GLY A 1 203 ? -18.104 -2.510 11.176 1.00 93.75 203 GLY A C 1
ATOM 1591 O O . GLY A 1 203 ? -17.903 -1.655 10.317 1.00 93.75 203 GLY A O 1
ATOM 1592 N N . HIS A 1 204 ? -17.970 -2.252 12.480 1.00 96.38 204 HIS A N 1
ATOM 1593 C CA . HIS A 1 204 ? -17.597 -0.946 13.030 1.00 96.38 204 HIS A CA 1
ATOM 1594 C C . HIS A 1 204 ? -16.087 -0.729 13.032 1.00 96.38 204 HIS A C 1
ATOM 1596 O O . HIS A 1 204 ? -15.337 -1.652 13.364 1.00 96.38 204 HIS A O 1
ATOM 1602 N N . PHE A 1 205 ? -15.636 0.473 12.693 1.00 96.50 205 PHE A N 1
ATOM 1603 C CA . PHE A 1 205 ? -14.247 0.891 12.863 1.00 96.50 205 PHE A CA 1
ATOM 1604 C C . PHE A 1 205 ? -13.939 1.157 14.340 1.00 96.50 205 PHE A C 1
ATOM 1606 O O . PHE A 1 205 ? -14.790 1.612 15.098 1.00 96.50 205 PHE A O 1
ATOM 1613 N N . ILE A 1 206 ? -12.709 0.869 14.759 1.00 93.81 206 ILE A N 1
ATOM 1614 C CA . ILE A 1 206 ? -12.254 1.131 16.129 1.00 93.81 206 ILE A CA 1
ATOM 1615 C C . ILE A 1 206 ? -11.724 2.561 16.203 1.00 93.81 206 ILE A C 1
ATOM 1617 O O . ILE A 1 206 ? -10.959 2.970 15.336 1.00 93.81 206 ILE A O 1
ATOM 1621 N N . GLY A 1 207 ? -12.116 3.316 17.226 1.00 90.75 207 GLY A N 1
ATOM 1622 C CA . GLY A 1 207 ? -11.571 4.649 17.468 1.00 90.75 207 GLY A CA 1
ATOM 1623 C C . GLY A 1 207 ? -10.156 4.596 18.029 1.00 90.75 207 GLY A C 1
ATOM 1624 O O . GLY A 1 207 ? -9.958 4.135 19.154 1.00 90.75 207 GLY A O 1
ATOM 1625 N N . ASP A 1 208 ? -9.187 5.100 17.274 1.00 85.81 208 ASP A N 1
ATOM 1626 C CA . ASP A 1 208 ? -7.801 5.195 17.719 1.00 85.81 208 ASP A CA 1
ATOM 1627 C C . ASP A 1 208 ? -7.504 6.547 18.378 1.00 85.81 208 ASP A C 1
ATOM 1629 O O . ASP A 1 208 ? -7.667 7.605 17.765 1.00 85.81 208 ASP A O 1
ATOM 1633 N N . HIS A 1 209 ? -7.061 6.488 19.633 1.00 76.62 209 HIS A N 1
ATOM 1634 C CA . HIS A 1 209 ? -6.643 7.635 20.431 1.00 76.62 209 HIS A CA 1
ATOM 1635 C C . HIS A 1 209 ? -5.132 7.806 20.248 1.00 76.62 209 HIS A C 1
ATOM 1637 O O . HIS A 1 209 ? -4.336 7.263 21.014 1.00 76.62 209 HIS A O 1
ATOM 1643 N N . GLN A 1 210 ? -4.715 8.539 19.216 1.00 65.62 210 GLN A N 1
ATOM 1644 C CA . GLN A 1 210 ? -3.293 8.827 19.031 1.00 65.62 210 GLN A CA 1
ATOM 1645 C C . GLN A 1 210 ? -2.809 9.755 20.158 1.00 65.62 210 GLN A C 1
ATOM 1647 O O . GLN A 1 210 ? -3.411 10.801 20.371 1.00 65.62 210 GLN A O 1
ATOM 1652 N N . VAL A 1 211 ? -1.716 9.341 20.817 1.00 56.38 211 VAL A N 1
ATOM 1653 C CA . VAL A 1 211 ? -1.099 9.743 22.109 1.00 56.38 211 VAL A CA 1
ATOM 1654 C C . VAL A 1 211 ? -1.681 9.123 23.401 1.00 56.38 211 VAL A C 1
ATOM 1656 O O . VAL A 1 211 ? -2.848 9.333 23.735 1.00 56.38 211 VAL A O 1
ATOM 1659 N N . PRO A 1 212 ? -0.848 8.407 24.198 1.00 49.09 212 PRO A N 1
ATOM 1660 C CA . PRO A 1 212 ? -1.179 8.039 25.574 1.00 49.09 212 PRO A CA 1
ATOM 1661 C C . PRO A 1 212 ? -1.429 9.279 26.442 1.00 49.09 212 PRO A C 1
ATOM 1663 O O . PRO A 1 212 ? -0.707 10.271 26.332 1.00 49.09 212 PRO A O 1
ATOM 1666 N N . LYS A 1 213 ? -2.391 9.197 27.372 1.00 47.06 213 LYS A N 1
ATOM 1667 C CA . LYS A 1 213 ? -2.775 10.305 28.272 1.00 47.06 213 LYS A CA 1
ATOM 1668 C C . LYS A 1 213 ? -1.618 10.930 29.057 1.00 47.06 213 LYS A C 1
ATOM 1670 O O . LYS A 1 213 ? -1.694 12.100 29.410 1.00 47.06 213 LYS A O 1
ATOM 1675 N N . SER A 1 214 ? -0.565 10.158 29.322 1.00 42.91 214 SER A N 1
ATOM 1676 C CA . SER A 1 214 ? 0.645 10.615 30.010 1.00 42.91 214 SER A CA 1
ATOM 1677 C C . SER A 1 214 ? 1.476 11.621 29.205 1.00 42.91 214 SER A C 1
ATOM 1679 O O . SER A 1 214 ? 2.344 12.268 29.778 1.00 42.91 214 SER A O 1
ATOM 1681 N N . VAL A 1 215 ? 1.216 11.761 27.900 1.00 46.44 215 VAL A N 1
ATOM 1682 C CA . VAL A 1 215 ? 1.939 12.654 26.976 1.00 46.44 215 VAL A CA 1
ATOM 1683 C C . VAL A 1 215 ? 1.039 13.801 26.472 1.00 46.44 215 VAL A C 1
ATOM 1685 O O . VAL A 1 215 ? 1.539 14.814 25.994 1.00 46.44 215 VAL A O 1
ATOM 1688 N N . GLY A 1 216 ? -0.290 13.688 26.619 1.00 55.16 216 GLY A N 1
ATOM 1689 C CA . GLY A 1 216 ? -1.269 14.735 26.300 1.00 55.16 216 GLY A CA 1
ATOM 1690 C C . GLY A 1 216 ? -2.713 14.220 26.308 1.00 55.16 216 GLY A C 1
ATOM 1691 O O . GLY A 1 216 ? -2.949 13.014 26.346 1.00 55.16 216 GLY A O 1
ATOM 1692 N N . LYS A 1 217 ? -3.709 15.116 26.260 1.00 56.03 217 LYS A N 1
ATOM 1693 C CA . LYS A 1 217 ? -5.108 14.716 26.020 1.00 56.03 217 LYS A CA 1
ATOM 1694 C C . LYS A 1 217 ? -5.285 14.508 24.509 1.00 56.03 217 LYS A C 1
ATOM 1696 O O . LYS A 1 217 ? -5.181 15.501 23.784 1.00 56.03 217 LYS A O 1
ATOM 1701 N N . PRO A 1 218 ? -5.523 13.278 24.010 1.00 62.25 218 PRO A N 1
ATOM 1702 C CA . PRO A 1 218 ? -5.863 13.103 22.604 1.00 62.25 218 PRO A CA 1
ATOM 1703 C C . PRO A 1 218 ? -7.101 13.953 22.329 1.00 62.25 218 PRO A C 1
ATOM 1705 O O . PRO A 1 218 ? -8.081 13.851 23.056 1.00 62.25 218 PRO A O 1
ATOM 1708 N N . SER A 1 219 ? -7.035 14.838 21.339 1.00 72.12 219 SER A N 1
ATOM 1709 C CA . SER A 1 219 ? -8.165 15.685 20.933 1.00 72.12 219 SER A CA 1
ATOM 1710 C C . SER A 1 219 ? -8.924 15.097 19.748 1.00 72.12 219 SER A C 1
ATOM 1712 O O . SER A 1 219 ? -10.039 15.519 19.448 1.00 72.12 219 SER A O 1
ATOM 1714 N N . ARG A 1 220 ? -8.325 14.114 19.069 1.00 85.94 220 ARG A N 1
ATOM 1715 C CA . ARG A 1 220 ? -8.807 13.555 17.809 1.00 85.94 220 ARG A CA 1
ATOM 1716 C C . ARG A 1 220 ? -8.785 12.040 17.856 1.00 85.94 220 ARG A C 1
ATOM 1718 O O . ARG A 1 220 ? -7.807 11.453 18.315 1.00 85.94 220 ARG A O 1
ATOM 1725 N N . ILE A 1 221 ? -9.834 11.443 17.311 1.00 89.25 221 ILE A N 1
ATOM 1726 C CA . ILE A 1 221 ? -9.961 10.006 17.107 1.00 89.25 221 ILE A CA 1
ATOM 1727 C C . ILE A 1 221 ? -10.083 9.732 15.622 1.00 89.25 221 ILE A C 1
ATOM 1729 O O . ILE A 1 221 ? -10.918 10.326 14.935 1.00 89.25 221 ILE A O 1
ATOM 1733 N N . TYR A 1 222 ? -9.298 8.770 15.156 1.00 92.38 222 TYR A N 1
ATOM 1734 C CA . TYR A 1 222 ? -9.313 8.330 13.771 1.00 92.38 222 TYR A CA 1
ATOM 1735 C C . TYR A 1 222 ? -9.831 6.893 13.637 1.00 92.38 222 TYR A C 1
ATOM 1737 O O . TYR A 1 222 ? -9.704 6.100 14.575 1.00 92.38 222 TYR A O 1
ATOM 1745 N N . PRO A 1 223 ? -10.406 6.521 12.478 1.00 94.94 223 PRO A N 1
ATOM 1746 C CA . PRO A 1 223 ? -10.895 5.168 12.259 1.00 94.94 223 PRO A CA 1
ATOM 1747 C C . PRO A 1 223 ? -9.742 4.177 12.108 1.00 94.94 223 PRO A C 1
ATOM 1749 O O . PRO A 1 223 ? -8.829 4.354 11.300 1.00 94.94 223 PRO A O 1
ATOM 1752 N N . HIS A 1 224 ? -9.833 3.066 12.821 1.00 92.00 224 HIS A N 1
ATOM 1753 C CA . HIS A 1 224 ? -8.876 1.976 12.777 1.00 92.00 224 HIS A CA 1
ATOM 1754 C C . HIS A 1 224 ? -9.547 0.676 12.342 1.00 92.00 224 HIS A C 1
ATOM 1756 O O . HIS A 1 224 ? -10.657 0.356 12.774 1.00 92.00 224 HIS A O 1
ATOM 1762 N N . CYS A 1 225 ? -8.874 -0.104 11.496 1.00 93.62 225 CYS A N 1
ATOM 1763 C CA . CYS A 1 225 ? -9.298 -1.477 11.249 1.00 93.62 225 CYS A CA 1
ATOM 1764 C C . CYS A 1 225 ? -8.814 -2.389 12.387 1.00 93.62 225 CYS A C 1
ATOM 1766 O O . CYS A 1 225 ? -7.828 -2.096 13.073 1.00 93.62 225 CYS A O 1
ATOM 1768 N N . TRP A 1 226 ? -9.495 -3.520 12.550 1.00 89.69 226 TRP A N 1
ATOM 1769 C CA . TRP A 1 226 ? -9.218 -4.562 13.535 1.00 89.69 226 TRP A CA 1
ATOM 1770 C C . TRP A 1 226 ? -7.747 -4.978 13.549 1.00 89.69 226 TRP A C 1
ATOM 1772 O O . TRP A 1 226 ? -7.114 -5.015 14.601 1.00 89.69 226 TRP A O 1
ATOM 1782 N N . TRP A 1 227 ? -7.177 -5.236 12.370 1.00 84.06 227 TRP A N 1
ATOM 1783 C CA . TRP A 1 227 ? -5.796 -5.698 12.254 1.00 84.06 227 TRP A CA 1
ATOM 1784 C C . TRP A 1 227 ? -4.795 -4.652 12.742 1.00 84.06 227 TRP A C 1
ATOM 1786 O O . TRP A 1 227 ? -3.958 -4.951 13.594 1.00 84.06 227 TRP A O 1
ATOM 1796 N N . CYS A 1 228 ? -4.906 -3.414 12.251 1.00 84.75 228 CYS A N 1
ATOM 1797 C CA . CYS A 1 228 ? -4.006 -2.363 12.696 1.00 84.75 228 CYS A CA 1
ATOM 1798 C C . CYS A 1 228 ? -4.211 -2.109 14.207 1.00 84.75 228 CYS A C 1
ATOM 1800 O O . CYS A 1 228 ? -3.234 -1.857 14.905 1.00 84.75 228 CYS A O 1
ATOM 1802 N N . SER A 1 229 ? -5.446 -2.167 14.731 1.00 85.81 229 SER A N 1
ATOM 1803 C CA . SER A 1 229 ? -5.730 -1.791 16.131 1.00 85.81 229 SER A CA 1
ATOM 1804 C C . SER A 1 229 ? -5.075 -2.780 17.091 1.00 85.81 229 SER A C 1
ATOM 1806 O O . SER A 1 229 ? -4.387 -2.384 18.030 1.00 85.81 229 SER A O 1
ATOM 1808 N N . ASN A 1 230 ? -5.172 -4.073 16.775 1.00 80.94 230 ASN A N 1
ATOM 1809 C CA . ASN A 1 230 ? -4.474 -5.124 17.509 1.00 80.94 230 ASN A CA 1
ATOM 1810 C C . ASN A 1 230 ? -2.947 -5.010 17.391 1.00 80.94 230 ASN A C 1
ATOM 1812 O O . ASN A 1 230 ? -2.237 -5.263 18.363 1.00 80.94 230 ASN A O 1
ATOM 1816 N N . SER A 1 231 ? -2.432 -4.597 16.229 1.00 74.69 231 SER A N 1
ATOM 1817 C CA . SER A 1 231 ? -0.997 -4.348 16.041 1.00 74.69 231 SER A CA 1
ATOM 1818 C C . SER A 1 231 ? -0.490 -3.211 16.943 1.00 74.69 231 SER A C 1
ATOM 1820 O O . SER A 1 231 ? 0.563 -3.352 17.566 1.00 74.69 231 SER A O 1
ATOM 1822 N N . GLN A 1 232 ? -1.260 -2.128 17.084 1.00 70.19 232 GLN A N 1
ATOM 1823 C CA . GLN A 1 232 ? -0.931 -1.020 17.984 1.00 70.19 232 GLN A CA 1
ATOM 1824 C C . GLN A 1 232 ? -1.022 -1.444 19.463 1.00 70.19 232 GLN A C 1
ATOM 1826 O O . GLN A 1 232 ? -0.089 -1.207 20.233 1.00 70.19 232 GLN A O 1
ATOM 1831 N N . GLY A 1 233 ? -2.089 -2.147 19.860 1.00 60.88 233 GLY A N 1
ATOM 1832 C CA . GLY A 1 233 ? -2.246 -2.662 21.227 1.00 60.88 233 GLY A CA 1
ATOM 1833 C C . GLY A 1 233 ? -1.135 -3.638 21.640 1.00 60.88 233 GLY A C 1
ATOM 1834 O O . GLY A 1 233 ? -0.648 -3.590 22.770 1.00 60.88 233 GLY A O 1
ATOM 1835 N N . GLY A 1 234 ? -0.664 -4.473 20.706 1.00 59.31 234 GLY A N 1
ATOM 1836 C CA . GLY A 1 234 ? 0.458 -5.391 20.916 1.00 59.31 234 GLY A CA 1
ATOM 1837 C C . GLY A 1 234 ? 1.824 -4.710 21.085 1.00 59.31 234 GLY A C 1
ATOM 1838 O O . GLY A 1 234 ? 2.733 -5.308 21.660 1.00 59.31 234 GLY A O 1
ATOM 1839 N N . LEU A 1 235 ? 1.987 -3.470 20.609 1.00 55.06 235 LEU A N 1
ATOM 1840 C CA . LEU A 1 235 ? 3.192 -2.662 20.833 1.00 55.06 235 LEU A CA 1
ATOM 1841 C C . LEU A 1 235 ? 3.184 -1.999 22.217 1.00 55.06 235 LEU A C 1
ATOM 1843 O O . LEU A 1 235 ? 4.233 -1.932 22.858 1.00 55.06 235 LEU A O 1
ATOM 1847 N N . LEU A 1 236 ? 2.017 -1.548 22.689 1.00 53.12 236 LEU A N 1
ATOM 1848 C CA . LEU A 1 236 ? 1.866 -0.954 24.021 1.00 53.12 236 LEU A CA 1
ATOM 1849 C C . LEU A 1 236 ? 1.994 -2.001 25.137 1.00 53.12 236 LEU A C 1
ATOM 1851 O O . LEU A 1 236 ? 2.602 -1.721 26.163 1.00 53.12 236 LEU A O 1
ATOM 1855 N N . SER A 1 237 ? 1.505 -3.228 24.929 1.00 50.75 237 SER A N 1
ATOM 1856 C CA . SER A 1 237 ? 1.595 -4.296 25.939 1.00 50.75 237 SER A CA 1
ATOM 1857 C C . SER A 1 237 ? 3.007 -4.866 26.130 1.00 50.75 237 SER A C 1
ATOM 1859 O O . SER A 1 237 ? 3.318 -5.380 27.203 1.00 50.75 237 SER A O 1
ATOM 1861 N N . LYS A 1 238 ? 3.875 -4.761 25.114 1.00 45.22 238 LYS A N 1
ATOM 1862 C CA . LYS A 1 238 ? 5.274 -5.228 25.158 1.00 45.22 238 LYS A CA 1
ATOM 1863 C C . LYS A 1 238 ? 6.255 -4.193 25.714 1.00 45.22 238 LYS A C 1
ATOM 1865 O O . LYS A 1 238 ? 7.396 -4.544 25.992 1.00 45.22 238 LYS A O 1
ATOM 1870 N N . ARG A 1 239 ? 5.824 -2.941 25.902 1.00 38.34 239 ARG A N 1
ATOM 1871 C CA . ARG A 1 239 ? 6.553 -1.911 26.658 1.00 38.34 239 ARG A CA 1
ATOM 1872 C C . ARG A 1 239 ? 5.972 -1.824 28.070 1.00 38.34 239 ARG A C 1
ATOM 1874 O O . ARG A 1 239 ? 5.318 -0.848 28.421 1.00 38.34 239 ARG A O 1
ATOM 1881 N N . ARG A 1 240 ? 6.162 -2.879 28.863 1.00 33.69 240 ARG A N 1
ATOM 1882 C CA . ARG A 1 240 ? 6.034 -2.766 30.319 1.00 33.69 240 ARG A CA 1
ATOM 1883 C C . ARG A 1 240 ? 7.323 -2.117 30.824 1.00 33.69 240 ARG A C 1
ATOM 1885 O O . ARG A 1 240 ? 8.392 -2.667 30.569 1.00 33.69 240 ARG A O 1
ATOM 1892 N N . PHE A 1 241 ? 7.204 -0.929 31.413 1.00 38.50 241 PHE A N 1
ATOM 1893 C CA . PHE A 1 241 ? 8.218 -0.399 32.323 1.00 38.50 241 PHE A CA 1
ATOM 1894 C C . PHE A 1 241 ? 8.203 -1.219 33.613 1.00 38.50 241 PHE A C 1
ATOM 1896 O O . PHE A 1 241 ? 7.097 -1.694 33.971 1.00 38.50 241 PHE A O 1
#

Sequence (241 aa):
MAN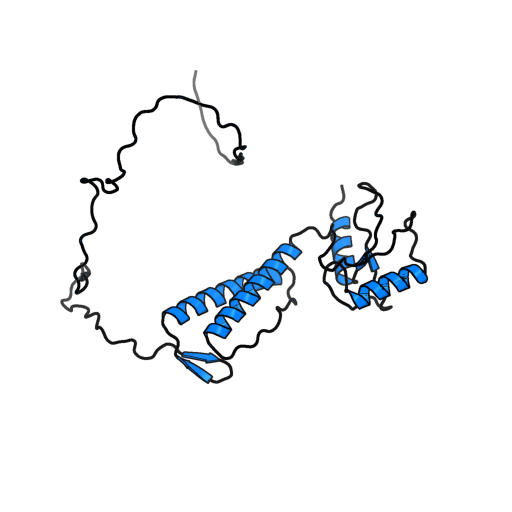NLDGPDRTSLFTIELPTCGDISRNPRAGSIPPIEGRFRADQPRIPAGNPDGGQWVDEGSGNRPILVSRRGPRGGRQVRILGRLQTITPAQEVRLAISTSRMQEALRAVHRREPNWKPTPQIYETVEGLIRANEATTQEAMLRALQAKLPQTGLGPYAKEWVVAPETNRRFNWTEQSEIDRIGRTYGCHWCGRKTSGTPRGHFIGDHQVPKSVGKPSRIYPHCWWCSNSQGGLLSKRRF